Protein AF-A0AAD5DSX7-F1 (afdb_monomer_lite)

Foldseek 3Di:
DDDDDDPPPPPDPPCPVVVVVVVVVVVVVVVVVVVVLVVVLVVVLVVVLVVLVVVLVVVLVCVCCVPDVVPPDDDPVVSVVSVVVSVVVSVVCNVPPPSPDDDPPDPPPDDDDDDDDDDDDDDDDDDDDDDDDDDDDDDDDDDPPDDPDDDDDDPDDPDPVVVVVVVVVVVVVVVVVVVVVVVVVVVVVVVVVVVVVVVVVVVVVVVPDDDDDDDDDDDDDDD

Secondary structure (DSSP, 8-state):
--------------SHHHHHHHHHHHHHHHHHHHHHHHHHHHHHHHHHHHHHHHHHHHHHHHHHHHHHTTSS---HHHHHHHHHHHHHHHHHHHT----SS-----------------------------------PPP------PPP------TT--SHHHHHHHHHHHHHHHHHHHHHHHHHHHHHHHHHHHHHHHHHHHHHHHT----------------

Organism: NCBI:txid2649997

pLDDT: mean 71.31, std 20.73, range [35.56, 96.06]

Radius of gyration: 39.96 Å; chains: 1; bounding box: 116×106×81 Å

Sequence (223 aa):
MNAQRGCGKKRKQADSGDAERNLYGSFVHAANAVSQLYTAGLQASKKAEEQGARRALERVAQFVVKEYGNAPSVPTAVLMEVLRQELQAAQGSAAAIQLPFPVPLLPTGGDSQASDAHSDDEHLMSAGEPSPGAGFRRTPSGHTISPPKGVRPAPGQLPTLFQQQQQQQQQQMQAAAAQQQQQQQAHAAAQQAAMHQQLLAQMQQQQQQPGGFMPGGFPGQFQ

Structure (mmCIF, N/CA/C/O backbone):
data_AF-A0AAD5DSX7-F1
#
_entry.id   AF-A0AAD5DSX7-F1
#
loop_
_atom_site.group_PDB
_atom_site.id
_atom_site.type_symbol
_atom_site.label_atom_id
_atom_site.label_alt_id
_atom_site.label_comp_id
_atom_site.label_asym_id
_atom_site.label_entity_id
_atom_site.label_seq_id
_atom_site.pdbx_PDB_ins_code
_atom_site.Cartn_x
_atom_site.Cartn_y
_atom_site.Cartn_z
_atom_site.occupancy
_atom_site.B_iso_or_equiv
_atom_site.auth_seq_id
_atom_site.auth_comp_id
_atom_site.auth_asym_id
_atom_site.auth_atom_id
_atom_site.pdbx_PDB_model_num
ATOM 1 N N . MET A 1 1 ? 69.711 -16.093 -51.197 1.00 37.34 1 MET A N 1
ATOM 2 C CA . MET A 1 1 ? 69.607 -14.934 -50.283 1.00 37.34 1 MET A CA 1
ATOM 3 C C . MET A 1 1 ? 68.386 -14.108 -50.663 1.00 37.34 1 MET A C 1
ATOM 5 O O . MET A 1 1 ? 68.285 -13.748 -51.824 1.00 37.34 1 MET A O 1
ATOM 9 N N . ASN A 1 2 ? 67.550 -13.806 -49.660 1.00 38.16 2 ASN A N 1
ATOM 10 C CA . ASN A 1 2 ? 66.603 -12.681 -49.545 1.00 38.16 2 ASN A CA 1
ATOM 11 C C . ASN A 1 2 ? 65.390 -12.613 -50.494 1.00 38.16 2 ASN A C 1
ATOM 13 O O . ASN A 1 2 ? 65.506 -12.806 -51.690 1.00 38.16 2 ASN A O 1
ATOM 17 N N . ALA A 1 3 ? 64.192 -12.226 -50.061 1.00 42.81 3 ALA A N 1
ATOM 18 C CA . ALA A 1 3 ? 63.634 -12.050 -48.724 1.00 42.81 3 ALA A CA 1
ATOM 19 C C . ALA A 1 3 ? 62.107 -11.994 -48.883 1.00 42.81 3 ALA A C 1
ATOM 21 O O . ALA A 1 3 ? 61.571 -11.183 -49.639 1.00 42.81 3 ALA A O 1
ATOM 22 N N . GLN A 1 4 ? 61.422 -12.854 -48.141 1.00 47.38 4 GLN A N 1
ATOM 23 C CA . GLN A 1 4 ? 59.981 -1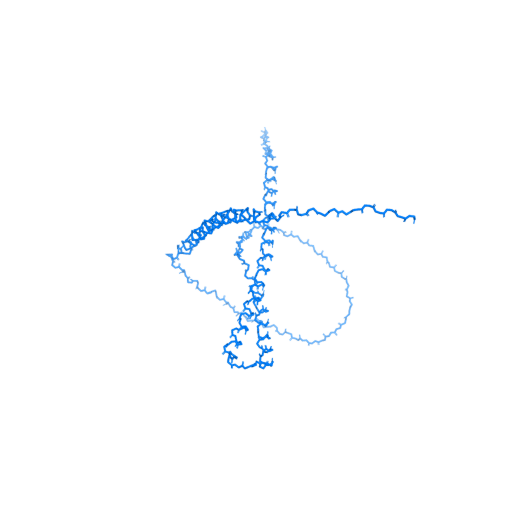2.862 -47.955 1.00 47.38 4 GLN A CA 1
ATOM 24 C C . GLN A 1 4 ? 59.610 -11.642 -47.102 1.00 47.38 4 GLN A C 1
ATOM 26 O O . GLN A 1 4 ? 59.817 -11.639 -45.891 1.00 47.38 4 GLN A O 1
ATOM 31 N N . ARG A 1 5 ? 59.126 -10.561 -47.727 1.00 48.84 5 ARG A N 1
ATOM 32 C CA . ARG A 1 5 ? 58.624 -9.388 -46.997 1.00 48.84 5 ARG A CA 1
ATOM 33 C C . ARG A 1 5 ? 57.137 -9.561 -46.719 1.00 48.84 5 ARG A C 1
ATOM 35 O O . ARG A 1 5 ? 56.315 -9.580 -47.630 1.00 48.84 5 ARG A O 1
ATOM 42 N N . GLY A 1 6 ? 56.834 -9.740 -45.435 1.00 51.19 6 GLY A N 1
ATOM 43 C CA . GLY A 1 6 ? 55.501 -9.966 -44.904 1.00 51.19 6 GLY A CA 1
ATOM 44 C C . GLY A 1 6 ? 54.527 -8.844 -45.247 1.00 51.19 6 GLY A C 1
ATOM 45 O O . GLY A 1 6 ? 54.738 -7.680 -44.912 1.00 51.19 6 GLY A O 1
ATOM 46 N N . CYS A 1 7 ? 53.404 -9.227 -45.845 1.00 45.62 7 CYS A N 1
ATOM 47 C CA . CYS A 1 7 ? 52.184 -8.442 -45.787 1.00 45.62 7 CYS A CA 1
ATOM 48 C C . CYS A 1 7 ? 51.568 -8.628 -44.393 1.00 45.62 7 CYS A C 1
ATOM 50 O O . CYS A 1 7 ? 50.722 -9.490 -44.157 1.00 45.62 7 CYS A O 1
ATOM 52 N N . GLY A 1 8 ? 52.022 -7.816 -43.436 1.00 54.00 8 GLY A N 1
ATOM 53 C CA . GLY A 1 8 ? 51.302 -7.620 -42.185 1.00 54.00 8 GLY A CA 1
ATOM 54 C C . GLY A 1 8 ? 49.912 -7.087 -42.517 1.00 54.00 8 GLY A C 1
ATOM 55 O O . GLY A 1 8 ? 49.756 -5.909 -42.838 1.00 54.00 8 GLY A O 1
ATOM 56 N N . LYS A 1 9 ? 48.906 -7.968 -42.492 1.00 53.72 9 LYS A N 1
ATOM 57 C CA . LYS A 1 9 ? 47.488 -7.608 -42.553 1.00 53.72 9 LYS A CA 1
ATOM 58 C C . LYS A 1 9 ? 47.201 -6.662 -41.386 1.00 53.72 9 LYS A C 1
ATOM 60 O O . LYS A 1 9 ? 46.866 -7.110 -40.294 1.00 53.72 9 LYS A O 1
ATOM 65 N N . LYS A 1 10 ? 47.316 -5.350 -41.612 1.00 55.56 10 LYS A N 1
ATOM 66 C CA . LYS A 1 10 ? 46.662 -4.342 -40.777 1.00 55.56 10 LYS A CA 1
ATOM 67 C C . LYS A 1 10 ? 45.162 -4.588 -40.926 1.00 55.56 10 LYS A C 1
ATOM 69 O O . LYS A 1 10 ? 44.546 -4.117 -41.879 1.00 55.56 10 LYS A O 1
ATOM 74 N N . ARG A 1 11 ? 44.590 -5.409 -40.035 1.00 59.25 11 ARG A N 1
ATOM 75 C CA . ARG A 1 11 ? 43.139 -5.497 -39.862 1.00 59.25 11 ARG A CA 1
ATOM 76 C C . ARG A 1 11 ? 42.684 -4.091 -39.503 1.00 59.25 11 ARG A C 1
ATOM 78 O O . ARG A 1 11 ? 42.967 -3.595 -38.419 1.00 59.25 11 ARG A O 1
ATOM 85 N N . LYS A 1 12 ? 42.055 -3.436 -40.471 1.00 53.72 12 LYS A N 1
ATOM 86 C CA . LYS A 1 12 ? 41.293 -2.210 -40.287 1.00 53.72 12 LYS A CA 1
ATOM 87 C C . LYS A 1 12 ? 40.282 -2.515 -39.174 1.00 53.72 12 LYS A C 1
ATOM 89 O O . LYS A 1 12 ? 39.429 -3.377 -39.363 1.00 53.72 12 LYS A O 1
ATOM 94 N N . GLN A 1 13 ? 40.455 -1.899 -38.004 1.00 53.22 13 GLN A N 1
ATOM 95 C CA . GLN A 1 13 ? 39.464 -1.856 -36.926 1.00 53.22 13 GLN A CA 1
ATOM 96 C C . GLN A 1 13 ? 38.229 -1.142 -37.496 1.00 53.22 13 GLN A C 1
ATOM 98 O O . GLN A 1 13 ? 38.114 0.075 -37.444 1.00 53.22 13 GLN A O 1
ATOM 103 N N . ALA A 1 14 ? 37.361 -1.889 -38.163 1.00 51.56 14 ALA A N 1
ATOM 104 C CA . ALA A 1 14 ? 36.104 -1.407 -38.715 1.00 51.56 14 ALA A CA 1
ATOM 105 C C . ALA A 1 14 ? 34.972 -2.132 -37.981 1.00 51.56 14 ALA A C 1
ATOM 107 O O . ALA A 1 14 ? 34.236 -2.890 -38.594 1.00 51.56 14 ALA A O 1
ATOM 108 N N . ASP A 1 15 ? 34.948 -1.977 -36.653 1.00 56.41 15 ASP A N 1
ATOM 109 C CA . ASP A 1 15 ? 33.879 -2.504 -35.785 1.00 56.41 15 ASP A CA 1
ATOM 110 C C . ASP A 1 15 ? 33.776 -1.786 -34.413 1.00 56.41 15 ASP A C 1
ATOM 112 O O . ASP A 1 15 ? 32.853 -2.033 -33.646 1.00 56.41 15 ASP A O 1
ATOM 116 N N . SER A 1 16 ? 34.695 -0.861 -34.074 1.00 60.69 16 SER A N 1
ATOM 117 C CA . SER A 1 16 ? 34.689 -0.186 -32.755 1.00 60.69 16 SER A CA 1
ATOM 118 C C . SER A 1 16 ? 33.457 0.701 -32.554 1.00 60.69 16 SER A C 1
ATOM 120 O O . SER A 1 16 ? 32.871 0.698 -31.482 1.00 60.69 16 SER A O 1
ATOM 122 N N . GLY A 1 17 ? 33.020 1.425 -33.592 1.00 68.25 17 GLY A N 1
ATOM 123 C CA . GLY A 1 17 ? 31.917 2.388 -33.475 1.00 68.25 17 GLY A CA 1
ATOM 124 C C . GLY A 1 17 ? 30.543 1.744 -33.267 1.00 68.25 17 GLY A C 1
ATOM 125 O O . GLY A 1 17 ? 29.751 2.240 -32.469 1.00 68.25 17 GLY A O 1
ATOM 126 N N . ASP A 1 18 ? 30.261 0.621 -33.932 1.00 69.31 18 ASP A N 1
ATOM 127 C CA . ASP A 1 18 ? 29.002 -0.111 -33.741 1.00 69.31 18 ASP A CA 1
ATOM 128 C C . ASP A 1 18 ? 29.011 -0.905 -32.427 1.00 69.31 18 ASP A C 1
ATOM 130 O O . ASP A 1 18 ? 27.998 -0.942 -31.724 1.00 69.31 18 ASP A O 1
ATOM 134 N N . ALA A 1 19 ? 30.165 -1.454 -32.026 1.00 78.06 19 ALA A N 1
ATOM 135 C CA . ALA A 1 19 ? 30.343 -2.055 -30.705 1.00 78.06 19 ALA A CA 1
ATOM 136 C C . ALA A 1 19 ? 30.141 -1.032 -29.571 1.00 78.06 19 ALA A C 1
ATOM 138 O O . ALA A 1 19 ? 29.416 -1.308 -28.615 1.00 78.06 19 ALA A O 1
ATOM 139 N N . GLU A 1 20 ? 30.712 0.168 -29.692 1.00 80.94 20 GLU A N 1
ATOM 140 C CA . GLU A 1 20 ? 30.535 1.271 -28.740 1.00 80.94 20 GLU A CA 1
ATOM 141 C C . GLU A 1 20 ? 29.089 1.774 -28.703 1.00 80.94 20 GLU A C 1
ATOM 143 O O . GLU A 1 20 ? 28.541 2.009 -27.625 1.00 80.94 20 GLU A O 1
ATOM 148 N N . ARG A 1 21 ? 28.425 1.881 -29.860 1.00 82.62 21 ARG A N 1
ATOM 149 C CA . ARG A 1 21 ? 27.011 2.270 -29.934 1.00 82.62 21 ARG A CA 1
ATOM 150 C C . ARG A 1 21 ? 26.097 1.231 -29.283 1.00 82.62 21 ARG A C 1
ATOM 152 O O . ARG A 1 21 ? 25.158 1.604 -28.578 1.00 82.62 21 ARG A O 1
ATOM 159 N N . ASN A 1 22 ? 26.392 -0.055 -29.466 1.00 88.69 22 ASN A N 1
ATOM 160 C CA . ASN A 1 22 ? 25.686 -1.151 -28.800 1.00 88.69 22 ASN A CA 1
ATOM 161 C C . ASN A 1 22 ? 25.941 -1.159 -27.285 1.00 88.69 22 ASN A C 1
ATOM 163 O O . ASN A 1 22 ? 25.000 -1.336 -26.510 1.00 88.69 22 ASN A O 1
ATOM 167 N N . LEU A 1 23 ? 27.180 -0.908 -26.851 1.00 92.00 23 LEU A N 1
ATOM 168 C CA . LEU A 1 23 ? 27.539 -0.755 -25.436 1.00 92.00 23 LEU A CA 1
ATOM 169 C C . LEU A 1 23 ? 26.793 0.410 -24.790 1.00 92.00 23 LEU A C 1
ATOM 171 O O . LEU A 1 23 ? 26.196 0.240 -23.729 1.00 92.00 23 LEU A O 1
ATOM 175 N N . TYR A 1 24 ? 26.774 1.568 -25.447 1.00 94.06 24 TYR A N 1
ATOM 176 C CA . TYR A 1 24 ? 26.034 2.733 -24.979 1.00 94.06 24 TYR A CA 1
ATOM 177 C C . TYR A 1 24 ? 24.531 2.443 -24.888 1.00 94.06 24 TYR A C 1
ATOM 179 O O . TYR A 1 24 ? 23.911 2.726 -23.865 1.00 94.06 24 TYR A O 1
ATOM 187 N N . GLY A 1 25 ? 23.945 1.816 -25.915 1.00 94.75 25 GLY A N 1
ATOM 188 C CA . GLY A 1 25 ? 22.536 1.416 -25.906 1.00 94.75 25 GLY A CA 1
ATOM 189 C C . GLY A 1 25 ? 22.200 0.459 -24.759 1.00 94.75 25 GLY A C 1
ATOM 190 O O . GLY A 1 25 ? 21.213 0.666 -24.053 1.00 94.75 25 GLY A O 1
ATOM 191 N N . SER A 1 26 ? 23.054 -0.542 -24.524 1.00 92.44 26 SER A N 1
ATOM 192 C CA . SER A 1 26 ? 22.925 -1.481 -23.405 1.00 92.44 26 SER A CA 1
ATOM 193 C C . SER A 1 26 ? 23.032 -0.776 -22.051 1.00 92.44 26 SER A C 1
ATOM 195 O O . SER A 1 26 ? 22.191 -0.982 -21.177 1.00 92.44 26 SER A O 1
ATOM 197 N N . PHE A 1 27 ? 24.006 0.124 -21.891 1.00 95.56 27 PHE A N 1
ATOM 198 C CA . PHE A 1 27 ? 24.186 0.907 -20.671 1.00 95.56 27 PHE A CA 1
ATOM 199 C C . PHE A 1 27 ? 22.969 1.786 -20.368 1.00 95.56 27 PHE A C 1
ATOM 201 O O . PHE A 1 27 ? 22.449 1.755 -19.255 1.00 95.56 27 PHE A O 1
ATOM 208 N N . VAL A 1 28 ? 22.473 2.531 -21.360 1.00 95.31 28 VAL A N 1
ATOM 209 C CA . VAL A 1 28 ? 21.282 3.378 -21.202 1.00 95.31 28 VAL A CA 1
ATOM 210 C C . VAL A 1 28 ? 20.059 2.528 -20.865 1.00 95.31 28 VAL A C 1
ATOM 212 O O . VAL A 1 28 ? 19.284 2.882 -19.977 1.00 95.31 28 VAL A O 1
ATOM 215 N N . HIS A 1 29 ? 19.893 1.384 -21.529 1.00 95.38 29 HIS A N 1
ATOM 216 C CA . HIS A 1 29 ? 18.809 0.457 -21.227 1.00 95.38 29 HIS A CA 1
ATOM 217 C C . HIS A 1 29 ? 18.889 -0.067 -19.785 1.00 95.38 29 HIS A C 1
ATOM 219 O O . HIS A 1 29 ? 17.892 -0.021 -19.064 1.00 95.38 29 HIS A O 1
ATOM 225 N N . ALA A 1 30 ? 20.074 -0.486 -19.333 1.00 95.56 30 ALA A N 1
ATOM 226 C CA . ALA A 1 30 ? 20.302 -0.934 -17.963 1.00 95.56 30 ALA A CA 1
ATOM 227 C C . ALA A 1 30 ? 20.045 0.186 -16.939 1.00 95.56 30 ALA A C 1
ATOM 229 O O . ALA A 1 30 ? 19.362 -0.040 -15.943 1.00 95.56 30 ALA A O 1
ATOM 230 N N . ALA A 1 31 ? 20.515 1.408 -17.196 1.00 95.62 31 ALA A N 1
ATOM 231 C CA . ALA A 1 31 ? 20.289 2.560 -16.322 1.00 95.62 31 ALA A CA 1
ATOM 232 C C . ALA A 1 31 ? 18.794 2.907 -16.193 1.00 95.62 31 ALA A C 1
ATOM 234 O O . ALA A 1 31 ? 18.293 3.178 -15.096 1.00 95.62 31 ALA A O 1
ATOM 235 N N . ASN A 1 32 ? 18.054 2.833 -17.300 1.00 95.38 32 ASN A N 1
ATOM 236 C CA . ASN A 1 32 ? 16.604 3.003 -17.295 1.00 95.38 32 ASN A CA 1
ATOM 237 C C . ASN A 1 32 ? 15.906 1.884 -16.512 1.00 95.38 32 ASN A C 1
ATOM 239 O O . ASN A 1 32 ? 15.005 2.168 -15.724 1.00 95.38 32 ASN A O 1
ATOM 243 N N . ALA A 1 33 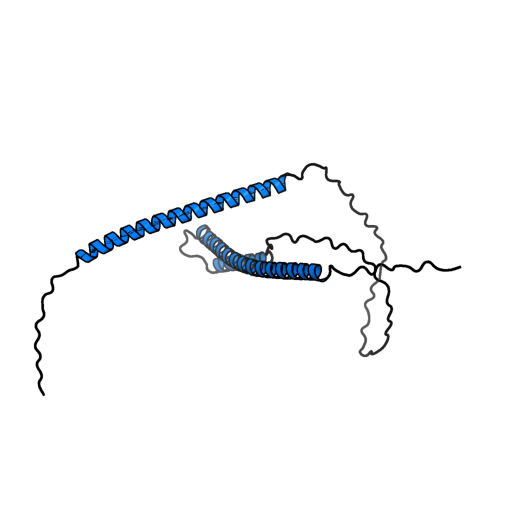? 16.344 0.632 -16.671 1.00 95.19 33 ALA A N 1
ATOM 244 C CA . ALA A 1 33 ? 15.812 -0.497 -15.912 1.00 95.19 33 ALA A CA 1
ATOM 245 C C . ALA A 1 33 ? 16.058 -0.342 -14.399 1.00 95.19 33 ALA A C 1
ATOM 247 O O . ALA A 1 33 ? 15.148 -0.573 -13.605 1.00 95.19 33 ALA A O 1
ATOM 248 N N . VAL A 1 34 ? 17.243 0.125 -13.987 1.00 95.44 34 VAL A N 1
ATOM 249 C CA . VAL A 1 34 ? 17.557 0.417 -12.576 1.00 95.44 34 VAL A CA 1
ATOM 250 C C . VAL A 1 34 ? 16.659 1.525 -12.029 1.00 95.44 34 VAL A C 1
ATOM 252 O O . VAL A 1 34 ? 16.124 1.395 -10.929 1.00 95.44 34 VAL A O 1
ATOM 255 N N . SER A 1 35 ? 16.440 2.585 -12.809 1.00 96.06 35 SER A N 1
ATOM 256 C CA . SER A 1 35 ? 15.564 3.696 -12.418 1.00 96.06 35 SER A CA 1
ATOM 257 C C . SER A 1 35 ? 14.125 3.219 -12.198 1.00 96.06 35 SER A C 1
ATOM 259 O O . SER A 1 35 ? 13.505 3.539 -11.184 1.00 96.06 35 SER A O 1
ATOM 261 N N . GLN A 1 36 ? 13.617 2.383 -13.109 1.00 94.56 36 GLN A N 1
ATOM 262 C CA . GLN A 1 36 ? 12.294 1.771 -12.990 1.00 94.56 36 GLN A CA 1
ATOM 263 C C . GLN A 1 36 ? 12.197 0.847 -11.775 1.00 94.56 36 GLN A C 1
ATOM 265 O O . GLN A 1 36 ? 11.232 0.942 -11.018 1.00 94.56 36 GLN A O 1
ATOM 270 N N . LEU A 1 37 ? 13.199 -0.010 -11.552 1.00 95.19 37 LEU A N 1
ATOM 271 C CA . LEU A 1 37 ? 13.233 -0.915 -10.405 1.00 95.19 37 LEU A CA 1
ATOM 272 C C . LEU A 1 37 ? 13.253 -0.143 -9.085 1.00 95.19 37 LEU A C 1
ATOM 274 O O . LEU A 1 37 ? 12.549 -0.519 -8.153 1.00 95.19 37 LEU A O 1
ATOM 278 N N . TYR A 1 38 ? 14.010 0.951 -9.011 1.00 96.00 38 TYR A N 1
ATOM 279 C CA . TYR A 1 38 ? 14.040 1.808 -7.833 1.00 96.00 38 TYR A CA 1
ATOM 280 C C . TYR A 1 38 ? 12.670 2.431 -7.558 1.00 96.00 38 TYR A C 1
ATOM 282 O O . TYR A 1 38 ? 12.156 2.318 -6.445 1.00 96.00 38 TYR A O 1
ATOM 290 N N . THR A 1 39 ? 12.036 3.043 -8.565 1.00 94.94 39 THR A N 1
ATOM 291 C CA . THR A 1 39 ? 10.699 3.628 -8.398 1.00 94.94 39 THR A CA 1
ATOM 292 C C . THR A 1 39 ? 9.669 2.567 -8.008 1.00 94.94 39 THR A C 1
ATOM 294 O O . THR A 1 39 ? 8.878 2.794 -7.092 1.00 94.94 39 THR A O 1
ATOM 297 N N . ALA A 1 40 ? 9.705 1.395 -8.645 1.00 93.12 40 ALA A N 1
ATOM 298 C CA . ALA A 1 40 ? 8.819 0.280 -8.327 1.00 93.12 40 ALA A CA 1
ATOM 299 C C . ALA A 1 40 ? 9.050 -0.249 -6.903 1.00 93.12 40 ALA A C 1
ATOM 301 O O . ALA A 1 40 ? 8.093 -0.441 -6.156 1.00 93.12 40 ALA A O 1
ATOM 302 N N . GLY A 1 41 ? 10.309 -0.425 -6.497 1.00 92.00 41 GLY A N 1
ATOM 303 C CA . GLY A 1 41 ? 10.683 -0.846 -5.148 1.00 92.00 41 GLY A CA 1
ATOM 304 C C . GLY A 1 41 ? 10.247 0.163 -4.089 1.00 92.00 41 GLY A C 1
ATOM 305 O O . GLY A 1 41 ? 9.698 -0.221 -3.059 1.00 92.00 41 GLY A O 1
ATOM 306 N N . LEU A 1 42 ? 10.392 1.460 -4.367 1.00 93.81 42 LEU A N 1
ATOM 307 C CA . LEU A 1 42 ? 9.953 2.521 -3.466 1.00 93.81 42 LEU A CA 1
ATOM 308 C C . LEU A 1 42 ? 8.426 2.534 -3.305 1.00 93.81 42 L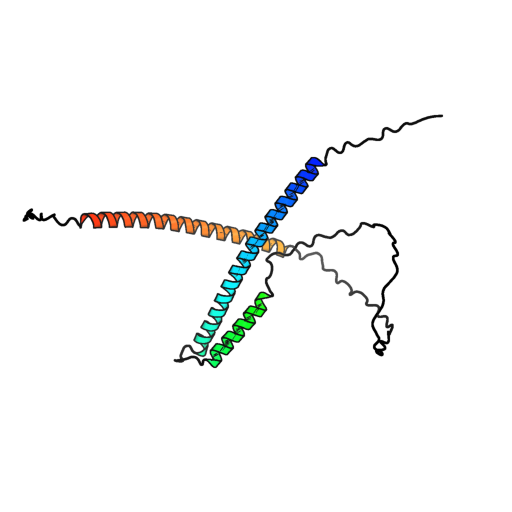EU A C 1
ATOM 310 O O . LEU A 1 42 ? 7.919 2.666 -2.192 1.00 93.81 42 LEU A O 1
ATOM 314 N N . GLN A 1 43 ? 7.678 2.364 -4.398 1.00 92.44 43 GLN A N 1
ATOM 315 C CA . GLN A 1 43 ? 6.219 2.239 -4.349 1.00 92.44 43 GLN A CA 1
ATOM 316 C C . GLN A 1 43 ? 5.781 0.974 -3.600 1.00 92.44 43 GLN A C 1
ATOM 318 O O . GLN A 1 43 ? 4.864 1.033 -2.781 1.00 92.44 43 GLN A O 1
ATOM 323 N N . ALA A 1 44 ? 6.456 -0.153 -3.837 1.00 89.69 44 ALA A N 1
ATOM 324 C CA . ALA A 1 44 ? 6.192 -1.406 -3.140 1.00 89.69 44 ALA A CA 1
ATOM 325 C C . ALA A 1 44 ? 6.454 -1.279 -1.633 1.00 89.69 44 ALA A C 1
ATOM 327 O O . ALA A 1 44 ? 5.621 -1.714 -0.844 1.00 89.69 44 ALA A O 1
ATOM 328 N N . SER A 1 45 ? 7.548 -0.621 -1.234 1.00 89.19 45 SER A N 1
ATOM 329 C CA . SER A 1 45 ? 7.866 -0.344 0.172 1.00 89.19 45 SER A CA 1
ATOM 330 C C . SER A 1 45 ? 6.771 0.482 0.843 1.00 89.19 45 SER A C 1
ATOM 332 O O . SER A 1 45 ? 6.287 0.096 1.902 1.00 89.19 45 SER A O 1
ATOM 334 N N . LYS A 1 46 ? 6.326 1.575 0.207 1.00 90.00 46 LYS A N 1
ATOM 335 C CA . LYS A 1 46 ? 5.238 2.417 0.734 1.00 90.00 46 LYS A CA 1
ATOM 336 C C . LYS A 1 46 ? 3.942 1.628 0.915 1.00 90.00 46 LYS A C 1
ATOM 338 O O . LYS A 1 46 ? 3.286 1.726 1.945 1.00 90.00 46 LYS A O 1
ATOM 343 N N . LYS A 1 47 ? 3.588 0.808 -0.077 1.00 87.81 47 LYS A N 1
ATOM 344 C CA . LYS A 1 47 ? 2.384 -0.029 -0.021 1.00 87.81 47 LYS A CA 1
ATOM 345 C C . LYS A 1 47 ? 2.486 -1.115 1.053 1.00 87.81 47 LYS A C 1
ATOM 347 O O . LYS A 1 47 ? 1.497 -1.411 1.718 1.00 87.81 47 LYS A O 1
ATOM 352 N N . ALA A 1 48 ? 3.663 -1.717 1.215 1.00 87.06 48 ALA A N 1
ATOM 353 C CA . ALA A 1 48 ? 3.910 -2.721 2.242 1.00 87.06 48 ALA A CA 1
ATOM 354 C C . ALA A 1 48 ? 3.828 -2.118 3.651 1.00 87.06 48 ALA A C 1
ATOM 356 O O . ALA A 1 48 ? 3.242 -2.739 4.535 1.00 87.06 48 ALA A O 1
ATOM 357 N N . GLU A 1 49 ? 4.345 -0.903 3.845 1.00 87.38 49 GLU A N 1
ATOM 358 C CA . GLU A 1 49 ? 4.224 -0.151 5.097 1.00 87.38 49 GLU A CA 1
ATOM 359 C C . GLU A 1 49 ? 2.754 0.120 5.445 1.00 87.38 49 GLU A C 1
ATOM 361 O O . GLU A 1 49 ? 2.300 -0.238 6.533 1.00 87.38 49 GLU A O 1
ATOM 366 N N . GLU A 1 50 ? 1.977 0.656 4.497 1.00 90.19 50 GLU A N 1
ATOM 367 C CA . GLU A 1 50 ? 0.545 0.920 4.686 1.00 90.19 50 GLU A CA 1
ATOM 368 C C . GLU A 1 50 ? -0.234 -0.366 5.002 1.00 90.19 50 GLU A C 1
ATOM 370 O O . GLU A 1 50 ? -1.038 -0.421 5.937 1.00 90.19 50 GLU A O 1
ATOM 375 N N . GLN A 1 51 ? 0.029 -1.440 4.253 1.00 89.00 51 GLN A N 1
ATOM 376 C CA . GLN A 1 51 ? -0.614 -2.730 4.480 1.00 89.00 51 GLN A CA 1
ATOM 377 C C . GLN A 1 51 ? -0.220 -3.336 5.835 1.00 89.00 51 GLN A C 1
ATOM 379 O O . GLN A 1 51 ? -1.060 -3.952 6.495 1.00 89.00 51 GLN A O 1
ATOM 384 N N . GLY A 1 52 ? 1.031 -3.161 6.259 1.00 89.31 52 GLY A N 1
ATOM 385 C CA . GLY A 1 52 ? 1.519 -3.576 7.570 1.00 89.31 52 GLY A CA 1
ATOM 386 C C . GLY A 1 52 ? 0.804 -2.840 8.700 1.00 89.31 52 GLY A C 1
ATOM 387 O O . GLY A 1 52 ? 0.288 -3.484 9.614 1.00 89.31 52 GLY A O 1
ATOM 388 N N . ALA A 1 53 ? 0.685 -1.514 8.594 1.00 89.56 53 ALA A N 1
ATOM 389 C CA . ALA A 1 53 ? -0.041 -0.691 9.558 1.00 89.56 53 ALA A CA 1
ATOM 390 C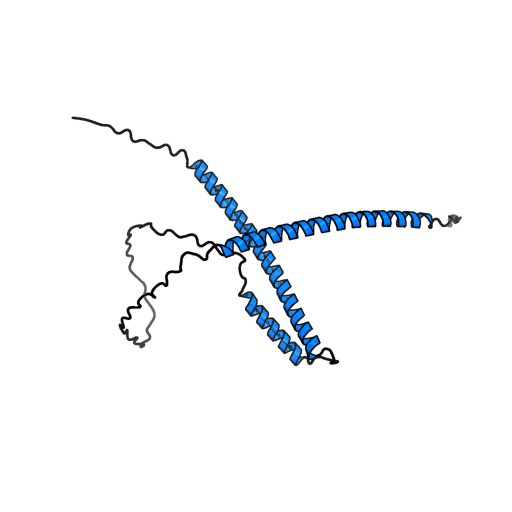 C . ALA A 1 53 ? -1.519 -1.099 9.655 1.00 89.56 53 ALA A C 1
ATOM 392 O O . ALA A 1 53 ? -2.045 -1.296 10.751 1.00 89.56 53 ALA A O 1
ATOM 393 N N . ARG A 1 54 ? -2.178 -1.318 8.510 1.00 94.00 54 ARG A N 1
ATOM 394 C CA . ARG A 1 54 ? -3.568 -1.786 8.471 1.00 94.00 54 ARG A CA 1
ATOM 395 C C . ARG A 1 54 ? -3.740 -3.147 9.147 1.00 94.00 54 ARG A C 1
ATOM 397 O O . ARG A 1 54 ? -4.650 -3.310 9.955 1.00 94.00 54 ARG A O 1
ATOM 404 N N . ARG A 1 55 ? -2.852 -4.106 8.872 1.00 93.06 55 ARG A N 1
ATOM 405 C CA . ARG A 1 55 ? -2.887 -5.433 9.511 1.00 93.06 55 ARG A CA 1
ATOM 406 C C . ARG A 1 55 ? -2.655 -5.364 11.019 1.00 93.06 55 ARG A C 1
ATOM 408 O O . ARG A 1 55 ? -3.292 -6.109 11.758 1.00 93.06 55 ARG A O 1
ATOM 415 N N . ALA A 1 56 ? -1.767 -4.488 11.485 1.00 90.94 56 ALA A N 1
ATOM 416 C CA . ALA A 1 56 ? -1.556 -4.282 12.915 1.00 90.94 56 ALA A CA 1
ATOM 417 C C . ALA A 1 56 ? -2.835 -3.762 13.590 1.00 90.94 56 ALA A C 1
ATOM 419 O O . ALA A 1 56 ? -3.289 -4.333 14.579 1.00 90.94 56 ALA A O 1
ATOM 420 N N . LEU A 1 57 ? -3.484 -2.753 12.998 1.00 93.88 57 LEU A N 1
ATOM 421 C CA . LEU A 1 57 ? -4.764 -2.235 13.493 1.00 93.88 57 LEU A CA 1
ATOM 422 C C . LEU A 1 57 ? -5.863 -3.304 13.504 1.00 93.88 57 LEU A C 1
ATOM 424 O O . LEU A 1 57 ? -6.612 -3.397 14.474 1.00 93.88 57 LEU A O 1
ATOM 428 N N . GLU A 1 58 ? -5.940 -4.140 12.467 1.00 94.62 58 GLU A N 1
ATOM 429 C CA . GLU A 1 58 ? -6.891 -5.255 12.406 1.00 94.62 58 GLU A CA 1
ATOM 430 C C . GLU A 1 58 ? -6.662 -6.261 13.545 1.00 94.62 58 GLU A C 1
ATOM 432 O O . GLU A 1 58 ? -7.630 -6.700 14.165 1.00 94.62 58 GLU A O 1
ATOM 437 N N . ARG A 1 59 ? -5.406 -6.581 13.883 1.00 93.50 59 ARG A N 1
ATOM 438 C CA . ARG A 1 59 ? -5.080 -7.463 15.018 1.00 93.50 59 ARG A CA 1
ATOM 439 C C . ARG A 1 59 ? -5.466 -6.855 16.362 1.00 93.50 59 ARG A C 1
ATOM 441 O O . ARG A 1 59 ? -6.072 -7.547 17.178 1.00 93.50 59 ARG A O 1
ATOM 448 N N . VAL A 1 60 ? -5.184 -5.568 16.577 1.00 93.38 60 VAL A N 1
ATOM 449 C CA . VAL A 1 60 ? -5.601 -4.856 17.800 1.00 93.38 60 VAL A CA 1
ATOM 450 C C . VAL A 1 60 ? -7.126 -4.845 17.917 1.00 93.38 60 VAL A C 1
ATOM 452 O O . VAL A 1 60 ? -7.666 -5.163 18.974 1.00 93.38 60 VAL A O 1
ATOM 455 N N . ALA A 1 61 ? -7.836 -4.534 16.830 1.00 92.81 61 ALA A N 1
ATOM 456 C CA . ALA A 1 61 ? -9.295 -4.529 16.813 1.00 92.81 61 ALA A CA 1
ATOM 457 C C . ALA A 1 61 ? -9.875 -5.923 17.097 1.00 92.81 61 ALA A C 1
ATOM 459 O O . ALA A 1 61 ? -10.781 -6.057 17.918 1.00 92.81 61 ALA A O 1
ATOM 460 N N . GLN A 1 62 ? -9.325 -6.971 16.475 1.00 93.75 62 GLN A N 1
ATOM 461 C CA . GLN A 1 62 ? -9.721 -8.356 16.741 1.00 93.75 62 GLN A CA 1
ATOM 462 C C . GLN A 1 62 ? -9.477 -8.749 18.199 1.00 93.75 62 GLN A C 1
ATOM 464 O O . GLN A 1 62 ? -10.349 -9.369 18.801 1.00 93.75 62 GLN A O 1
ATOM 469 N N . PHE A 1 63 ? -8.335 -8.369 18.778 1.00 93.69 63 PHE A N 1
ATOM 470 C CA . PHE A 1 63 ? -8.043 -8.599 20.192 1.00 93.69 63 PHE A CA 1
ATOM 471 C C . PHE A 1 63 ? -9.096 -7.943 21.093 1.00 93.69 63 PHE A C 1
ATOM 473 O O . PHE A 1 63 ? -9.664 -8.609 21.956 1.00 93.69 63 PHE A O 1
ATOM 480 N N . VAL A 1 64 ? -9.414 -6.665 20.856 1.00 92.81 64 VAL A N 1
ATOM 481 C CA . VAL A 1 64 ? -10.413 -5.933 21.649 1.00 92.81 64 VAL A CA 1
ATOM 482 C C . VAL A 1 64 ? -11.790 -6.583 21.539 1.00 92.81 64 VAL A C 1
ATOM 484 O O . VAL A 1 64 ? -12.435 -6.815 22.555 1.00 92.81 64 VAL A O 1
ATOM 487 N N . VAL A 1 65 ? -12.237 -6.927 20.331 1.00 93.62 65 VAL A N 1
ATOM 488 C CA . VAL A 1 65 ? -13.545 -7.571 20.132 1.00 93.62 65 VAL A CA 1
ATOM 489 C C . VAL A 1 65 ? -13.588 -8.954 20.782 1.00 93.62 65 VAL A C 1
ATOM 491 O O . VAL A 1 65 ? -14.593 -9.315 21.390 1.00 93.62 65 VAL A O 1
ATOM 494 N N . LYS A 1 66 ? -12.507 -9.729 20.681 1.00 92.81 66 LYS A N 1
ATOM 495 C CA . LYS A 1 66 ? -12.442 -11.088 21.220 1.00 92.81 66 LYS A CA 1
ATOM 496 C C . LYS A 1 66 ? -12.435 -11.108 22.749 1.00 92.81 66 LYS A C 1
ATOM 498 O O . LYS A 1 66 ? -13.194 -11.866 23.341 1.00 92.81 66 LYS A O 1
ATOM 503 N N . GLU A 1 67 ? -11.582 -10.301 23.373 1.00 89.81 67 GLU A N 1
ATOM 504 C CA . GLU A 1 67 ? -11.367 -10.340 24.825 1.00 89.81 67 GLU A CA 1
ATOM 505 C C . GLU A 1 67 ? -12.331 -9.412 25.585 1.00 89.81 67 GLU A C 1
ATOM 507 O O . GLU A 1 67 ? -12.688 -9.682 26.729 1.00 89.81 67 GLU A O 1
ATOM 512 N N . TYR A 1 68 ? -12.796 -8.333 24.944 1.00 92.06 68 TYR A N 1
ATOM 513 C CA . TYR A 1 68 ? -13.595 -7.276 25.573 1.00 92.06 68 TYR A CA 1
ATOM 514 C C . TYR A 1 68 ? -14.890 -6.940 24.818 1.00 92.06 68 TYR A C 1
ATOM 516 O O . TYR A 1 68 ? -15.535 -5.951 25.148 1.00 92.06 68 TYR A O 1
ATOM 524 N N . GLY A 1 69 ? -15.331 -7.749 23.848 1.00 84.31 69 GLY A N 1
ATOM 525 C CA . GLY A 1 69 ? -16.524 -7.449 23.039 1.00 84.31 69 GLY A CA 1
ATOM 526 C C . GLY A 1 69 ? -17.827 -7.280 23.832 1.00 84.31 69 GLY A C 1
ATOM 527 O O . GLY A 1 69 ? -18.715 -6.556 23.395 1.00 84.31 69 GLY A O 1
ATOM 528 N N . ASN A 1 70 ? -17.923 -7.899 25.013 1.00 89.38 70 ASN A N 1
ATOM 529 C CA . ASN A 1 70 ? -19.056 -7.752 25.937 1.00 89.38 70 ASN A CA 1
ATOM 530 C C . ASN A 1 70 ? -18.736 -6.857 27.148 1.00 89.38 70 ASN A C 1
ATOM 532 O O . ASN A 1 70 ? -19.583 -6.674 28.022 1.00 89.38 70 ASN A O 1
ATOM 536 N N . ALA A 1 71 ? -17.507 -6.346 27.243 1.00 87.19 71 ALA A N 1
ATOM 537 C CA . ALA A 1 71 ? -17.074 -5.512 28.351 1.00 87.19 71 ALA A CA 1
ATOM 538 C C . ALA A 1 71 ? -17.344 -4.031 28.032 1.00 87.19 71 ALA A C 1
ATOM 540 O O . ALA A 1 71 ? -17.101 -3.586 26.911 1.00 87.19 71 ALA A O 1
ATOM 541 N N . PRO A 1 72 ? -17.802 -3.229 29.009 1.00 87.94 72 PRO A N 1
ATOM 542 C CA . PRO A 1 72 ? -18.079 -1.809 28.793 1.00 87.94 72 PRO A CA 1
ATOM 543 C C . PRO A 1 72 ? -16.807 -0.969 28.595 1.00 87.94 72 PRO A C 1
ATOM 545 O O . PRO A 1 72 ? -16.887 0.169 28.136 1.00 87.94 72 PRO A O 1
ATOM 548 N N . SER A 1 73 ? -15.634 -1.495 28.963 1.00 89.88 73 SER A N 1
ATOM 549 C CA . SER A 1 73 ? -14.350 -0.816 28.805 1.00 89.88 73 SER A CA 1
ATOM 550 C C . SER A 1 73 ? -13.179 -1.800 28.728 1.00 89.88 73 SER A C 1
ATOM 552 O O . SER A 1 73 ? -13.248 -2.925 29.226 1.00 89.88 73 SER A O 1
ATOM 554 N N . VAL A 1 74 ? -12.086 -1.345 28.107 1.00 91.50 74 VAL A N 1
ATOM 555 C CA . VAL A 1 74 ? -10.804 -2.059 28.033 1.00 91.50 74 VAL A CA 1
ATOM 556 C C . VAL A 1 74 ? -9.814 -1.381 28.984 1.00 91.50 74 VAL A C 1
ATOM 558 O O . VAL A 1 74 ? -9.646 -0.161 28.897 1.00 91.50 74 VAL A O 1
ATOM 561 N N . PRO A 1 75 ? -9.123 -2.117 29.873 1.00 93.88 75 PRO A N 1
ATOM 562 C CA . PRO A 1 75 ? -8.087 -1.540 30.720 1.00 93.88 75 PRO A CA 1
ATOM 563 C C . PRO A 1 75 ? -6.935 -0.954 29.893 1.00 93.88 75 PRO A C 1
ATOM 565 O O . PRO A 1 75 ? -6.343 -1.643 29.060 1.00 93.88 75 PRO A O 1
ATOM 568 N N . THR A 1 76 ? -6.550 0.293 30.180 1.00 93.50 76 THR A N 1
ATOM 569 C CA . THR A 1 76 ? -5.471 1.002 29.468 1.00 93.50 76 THR A CA 1
ATOM 570 C C . THR A 1 76 ? -4.156 0.222 29.470 1.00 93.50 76 THR A C 1
ATOM 572 O O . THR A 1 76 ? -3.468 0.180 28.455 1.00 93.50 76 THR A O 1
ATOM 575 N N . ALA A 1 77 ? -3.813 -0.435 30.584 1.00 93.44 77 ALA A N 1
ATOM 576 C CA . ALA A 1 77 ? -2.579 -1.215 30.704 1.00 93.44 77 ALA A CA 1
ATOM 577 C C . ALA A 1 77 ? -2.503 -2.362 29.682 1.00 93.44 77 ALA A C 1
ATOM 579 O O . ALA A 1 77 ? -1.455 -2.583 29.082 1.00 93.44 77 ALA A O 1
ATOM 580 N N . VAL A 1 78 ? -3.625 -3.046 29.439 1.00 92.69 78 VAL A N 1
ATOM 581 C CA . VAL A 1 78 ? -3.705 -4.154 28.476 1.00 92.69 78 VAL A CA 1
ATOM 582 C C . VAL A 1 78 ? -3.591 -3.626 27.049 1.00 92.69 78 VAL A C 1
ATOM 584 O O . VAL A 1 78 ? -2.845 -4.177 26.244 1.00 92.69 78 VAL A O 1
ATOM 587 N N . LEU A 1 79 ? -4.270 -2.517 26.743 1.00 92.81 79 LEU A N 1
ATOM 588 C CA . LEU A 1 79 ? -4.192 -1.899 25.420 1.00 92.81 79 LEU A CA 1
ATOM 589 C C . LEU A 1 79 ? -2.768 -1.419 25.096 1.00 92.81 79 LEU A C 1
ATOM 591 O O . LEU A 1 79 ? -2.277 -1.647 23.993 1.00 92.81 79 LEU A O 1
ATOM 595 N N . MET A 1 80 ? -2.086 -0.796 26.061 1.00 95.56 80 MET A N 1
ATOM 596 C CA . MET A 1 80 ? -0.699 -0.344 25.901 1.00 95.56 80 MET A CA 1
ATOM 597 C C . MET A 1 80 ? 0.267 -1.504 25.652 1.00 95.56 80 MET A C 1
ATOM 599 O O . MET A 1 80 ? 1.186 -1.371 24.843 1.00 95.56 80 MET A O 1
ATOM 603 N N . GLU A 1 81 ? 0.052 -2.637 26.318 1.00 94.69 81 GLU A N 1
ATOM 604 C CA . GLU A 1 81 ? 0.870 -3.833 26.135 1.00 94.69 81 GLU A CA 1
ATOM 605 C C . GLU A 1 81 ? 0.691 -4.425 24.729 1.00 94.69 81 GLU A C 1
ATOM 607 O O . GLU A 1 81 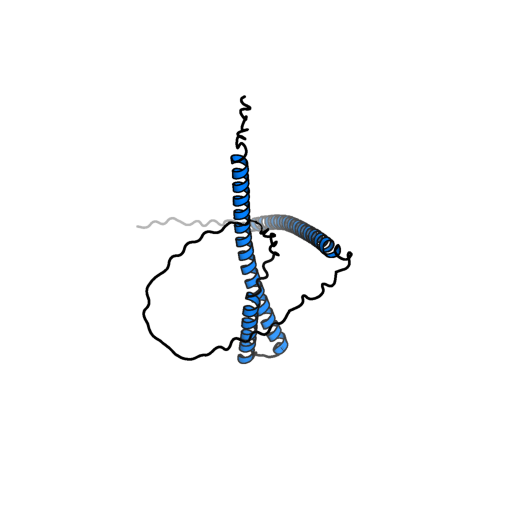? 1.672 -4.659 24.024 1.00 94.69 81 GLU A O 1
ATOM 612 N N . VAL A 1 82 ? -0.553 -4.561 24.261 1.00 93.31 82 VAL A N 1
ATOM 613 C CA . VAL A 1 82 ? -0.843 -5.052 22.904 1.00 93.31 82 VAL A CA 1
ATOM 614 C C . VAL A 1 82 ? -0.259 -4.123 21.836 1.00 93.31 82 VAL A C 1
ATOM 616 O O . VAL A 1 82 ? 0.356 -4.590 20.879 1.00 93.31 82 VAL A O 1
ATOM 619 N N . LEU A 1 83 ? -0.368 -2.803 22.013 1.00 93.56 83 LEU A N 1
ATOM 620 C CA . LEU A 1 83 ? 0.232 -1.836 21.089 1.00 93.56 83 LEU A CA 1
ATOM 621 C C . LEU A 1 83 ? 1.766 -1.921 21.062 1.00 93.56 83 LEU A C 1
ATOM 623 O O . LEU A 1 83 ? 2.360 -1.822 19.987 1.00 93.56 83 LEU A O 1
ATOM 627 N N . ARG A 1 84 ? 2.424 -2.138 22.211 1.00 92.88 84 ARG A N 1
ATOM 628 C CA . ARG A 1 84 ? 3.880 -2.366 22.257 1.00 92.88 84 ARG A CA 1
ATOM 629 C C . ARG A 1 84 ? 4.278 -3.634 21.509 1.00 92.88 84 ARG A C 1
ATOM 631 O O . ARG A 1 84 ? 5.256 -3.602 20.763 1.00 92.88 84 ARG A O 1
ATOM 638 N N . GLN A 1 85 ? 3.534 -4.722 21.689 1.00 92.75 85 GLN A N 1
ATOM 639 C CA . GLN A 1 85 ? 3.799 -5.991 21.007 1.00 92.75 85 GLN A CA 1
ATOM 640 C C . GLN A 1 85 ? 3.651 -5.855 19.488 1.00 92.75 85 GLN A C 1
ATOM 642 O O . GLN A 1 85 ? 4.520 -6.298 18.736 1.00 92.75 85 GLN A O 1
ATOM 647 N N . GLU A 1 86 ? 2.599 -5.177 19.028 1.00 90.38 86 GLU A N 1
ATOM 648 C CA . GLU A 1 86 ? 2.375 -4.909 17.605 1.00 90.38 86 GLU A CA 1
ATOM 649 C C . GLU A 1 86 ? 3.470 -4.021 17.000 1.00 90.38 86 GLU A C 1
ATOM 651 O O . GLU A 1 86 ? 3.967 -4.308 15.907 1.00 90.38 86 GLU A O 1
ATOM 656 N N . LEU A 1 87 ? 3.919 -2.996 17.732 1.00 89.44 87 LEU A N 1
ATOM 657 C CA . LEU A 1 87 ? 5.033 -2.145 17.312 1.00 89.44 87 LEU A CA 1
ATOM 658 C C . LEU A 1 87 ? 6.337 -2.946 17.177 1.00 89.44 87 LEU A C 1
ATOM 660 O O . LEU A 1 87 ? 7.065 -2.790 16.195 1.00 89.44 87 LEU A O 1
ATOM 664 N N . GLN A 1 88 ? 6.621 -3.833 18.131 1.00 88.81 88 GLN A N 1
ATOM 665 C CA . GLN A 1 88 ? 7.813 -4.678 18.101 1.00 88.81 88 GLN A CA 1
ATOM 666 C C . GLN A 1 88 ? 7.768 -5.693 16.946 1.00 88.81 88 GLN A C 1
ATOM 668 O O . GLN A 1 88 ? 8.774 -5.909 16.268 1.00 88.81 88 GLN A O 1
ATOM 673 N N . ALA A 1 89 ? 6.593 -6.261 16.660 1.00 84.56 89 ALA A N 1
ATOM 674 C CA . ALA A 1 89 ? 6.388 -7.148 15.517 1.00 84.56 89 ALA A CA 1
ATOM 675 C C . ALA A 1 89 ? 6.587 -6.423 14.171 1.00 84.56 89 ALA A C 1
ATOM 677 O O . ALA A 1 89 ? 7.191 -6.981 13.252 1.00 84.56 89 ALA A O 1
ATOM 678 N N . ALA A 1 90 ? 6.131 -5.172 14.056 1.00 81.81 90 ALA A N 1
ATOM 679 C CA . ALA A 1 90 ? 6.328 -4.359 12.857 1.00 81.81 90 ALA A CA 1
ATOM 680 C C . ALA A 1 90 ? 7.816 -4.051 12.602 1.00 81.81 90 ALA A C 1
ATOM 682 O O . ALA A 1 90 ? 8.287 -4.160 11.469 1.00 81.81 90 ALA A O 1
ATOM 683 N N . GLN A 1 91 ? 8.579 -3.748 13.657 1.00 78.50 91 GLN A N 1
ATOM 684 C CA . GLN A 1 91 ? 10.023 -3.498 13.566 1.00 78.50 91 GLN A CA 1
ATOM 685 C C . GLN A 1 91 ? 10.816 -4.751 13.166 1.00 78.50 91 GLN A C 1
ATOM 687 O O . GLN A 1 91 ? 11.747 -4.657 12.368 1.00 78.50 91 GLN A O 1
ATOM 692 N N . GLY A 1 92 ? 10.419 -5.933 13.654 1.00 63.78 92 GLY A N 1
ATOM 693 C CA . GLY A 1 92 ? 11.022 -7.208 13.247 1.00 63.78 92 GLY A CA 1
ATOM 694 C C . GLY A 1 92 ? 10.718 -7.599 11.794 1.00 63.78 92 GLY A C 1
ATOM 695 O O . GLY A 1 92 ? 11.544 -8.228 11.138 1.00 63.78 92 GLY A O 1
ATOM 696 N N . SER A 1 93 ? 9.561 -7.189 11.262 1.00 57.06 93 SER A N 1
ATOM 697 C CA . SER A 1 93 ? 9.156 -7.469 9.878 1.00 57.06 93 SER A CA 1
ATOM 698 C C . SER A 1 93 ? 9.795 -6.533 8.846 1.00 57.06 93 SER A C 1
ATOM 700 O O . SER A 1 93 ? 9.936 -6.929 7.690 1.00 57.06 93 SER A O 1
ATOM 702 N N . ALA A 1 94 ? 10.188 -5.313 9.227 1.00 52.72 94 ALA A N 1
ATOM 703 C CA . ALA A 1 94 ? 10.814 -4.348 8.317 1.00 52.72 94 ALA A CA 1
ATOM 704 C C . ALA A 1 94 ? 12.212 -4.788 7.835 1.00 52.72 94 ALA A C 1
ATOM 706 O O . ALA A 1 94 ? 12.646 -4.398 6.755 1.00 52.72 94 ALA A O 1
ATOM 707 N N . ALA A 1 95 ? 12.899 -5.654 8.590 1.00 45.41 95 ALA A N 1
ATOM 708 C CA . ALA A 1 95 ? 14.166 -6.262 8.172 1.00 45.41 95 ALA A CA 1
ATOM 709 C C . ALA A 1 95 ? 13.994 -7.317 7.057 1.00 45.41 95 ALA A C 1
ATOM 711 O O . ALA A 1 95 ? 14.960 -7.671 6.385 1.00 45.41 95 ALA A O 1
ATOM 712 N N . ALA A 1 96 ? 12.767 -7.797 6.832 1.00 43.34 96 ALA A N 1
ATOM 713 C CA . ALA A 1 96 ? 12.417 -8.741 5.779 1.00 43.34 96 ALA A CA 1
ATOM 714 C C . ALA A 1 96 ? 11.730 -8.024 4.608 1.00 43.34 96 ALA A C 1
ATOM 716 O O . ALA A 1 96 ? 10.668 -8.442 4.144 1.00 43.34 96 ALA A O 1
ATOM 717 N N . ILE A 1 97 ? 12.336 -6.951 4.090 1.00 50.53 97 ILE A N 1
ATOM 718 C CA . ILE A 1 97 ? 12.066 -6.532 2.710 1.00 50.53 97 ILE A CA 1
ATOM 719 C C . ILE A 1 97 ? 12.624 -7.650 1.825 1.00 50.53 97 ILE A C 1
ATOM 721 O O . ILE A 1 97 ? 13.782 -7.640 1.410 1.00 50.53 97 ILE A O 1
ATOM 725 N N . GLN A 1 98 ? 11.803 -8.675 1.594 1.00 47.22 98 GLN A N 1
ATOM 726 C CA . GLN A 1 98 ? 12.027 -9.638 0.532 1.00 47.22 98 GLN A CA 1
ATOM 727 C C . GLN A 1 98 ? 11.942 -8.852 -0.771 1.00 47.22 98 GLN A C 1
ATOM 729 O O . GLN A 1 98 ? 10.858 -8.514 -1.250 1.00 47.22 98 GLN A O 1
ATOM 734 N N . LEU A 1 99 ? 13.108 -8.493 -1.302 1.00 44.94 99 LEU A N 1
ATOM 735 C CA . LEU A 1 99 ? 13.227 -7.983 -2.656 1.00 44.94 99 LEU A CA 1
ATOM 736 C C . LEU A 1 99 ? 12.535 -8.995 -3.586 1.00 44.94 99 LEU A C 1
ATOM 738 O O . LEU A 1 99 ? 12.842 -10.186 -3.509 1.00 44.94 99 LEU A O 1
ATOM 742 N N . PRO A 1 100 ? 11.604 -8.566 -4.453 1.00 45.38 100 PRO A N 1
ATOM 743 C CA . PRO A 1 100 ? 10.764 -9.474 -5.231 1.00 45.38 100 PRO A CA 1
ATOM 744 C C . PRO A 1 100 ? 11.502 -10.224 -6.355 1.00 45.38 100 PRO A C 1
ATOM 746 O O . PRO A 1 100 ? 10.848 -10.828 -7.199 1.00 45.38 100 PRO A O 1
ATOM 749 N N . PHE A 1 101 ? 12.839 -10.219 -6.392 1.00 43.78 101 PHE A N 1
ATOM 750 C CA . PHE A 1 101 ? 13.601 -10.905 -7.431 1.00 43.78 101 PHE A CA 1
ATOM 751 C C . PHE A 1 101 ? 14.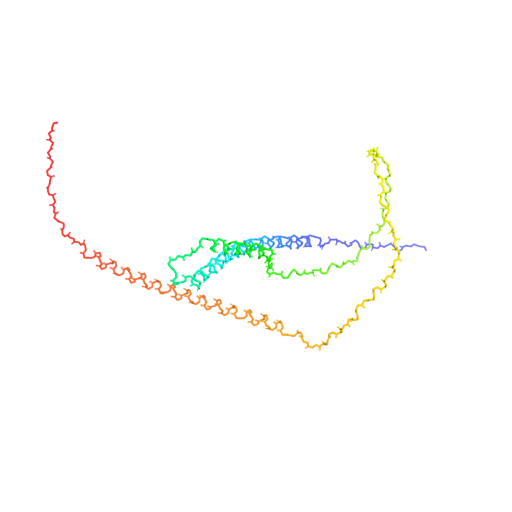811 -11.665 -6.875 1.00 43.78 101 PHE A C 1
ATOM 753 O O . PHE A 1 101 ? 15.610 -11.082 -6.137 1.00 43.78 101 PHE A O 1
ATOM 760 N N . PRO A 1 102 ? 15.008 -12.938 -7.274 1.00 42.25 102 PRO A N 1
ATOM 761 C CA . PRO A 1 102 ? 16.305 -13.579 -7.151 1.00 42.25 102 PRO A CA 1
ATOM 762 C C . PRO A 1 102 ? 17.271 -12.842 -8.080 1.00 42.25 102 PRO A C 1
ATOM 764 O O . PRO A 1 102 ? 17.063 -12.799 -9.291 1.00 42.25 102 PRO A O 1
ATOM 767 N N . VAL A 1 103 ? 18.311 -12.237 -7.510 1.00 55.56 103 VAL A N 1
ATOM 768 C CA . VAL A 1 103 ? 19.443 -11.697 -8.271 1.00 55.56 103 VAL A CA 1
ATOM 769 C C . VAL A 1 103 ? 20.056 -12.863 -9.052 1.00 55.56 103 VAL A C 1
ATOM 771 O O . VAL A 1 103 ? 20.512 -13.821 -8.421 1.00 55.56 103 VAL A O 1
ATOM 774 N N . PRO A 1 104 ? 20.082 -12.839 -10.398 1.00 45.03 104 PRO A N 1
ATOM 775 C CA . PRO A 1 104 ? 20.876 -13.795 -11.147 1.00 45.03 104 PRO A CA 1
ATOM 776 C C . PRO A 1 104 ? 22.341 -13.564 -10.772 1.00 45.03 104 PRO A C 1
ATOM 778 O O . PRO A 1 104 ? 22.925 -12.536 -11.114 1.00 45.03 104 PRO A O 1
ATOM 781 N N . LEU A 1 105 ? 22.922 -14.499 -10.020 1.00 46.09 105 LEU A N 1
ATOM 782 C CA . LEU A 1 105 ? 24.364 -14.585 -9.824 1.00 46.09 105 LEU A CA 1
ATOM 783 C C . LEU A 1 105 ? 24.983 -14.804 -11.206 1.00 46.09 105 LEU A C 1
ATOM 785 O O . LEU A 1 105 ? 24.973 -15.919 -11.727 1.00 46.09 105 LEU A O 1
ATOM 789 N N . LEU A 1 106 ? 25.476 -13.731 -11.827 1.00 39.38 106 LEU A N 1
ATOM 790 C CA . LEU A 1 106 ? 26.359 -13.865 -12.976 1.00 39.38 106 LEU A CA 1
ATOM 791 C C . LEU A 1 106 ? 27.584 -14.671 -12.514 1.00 39.38 106 LEU A C 1
ATOM 793 O O . LEU A 1 106 ? 28.189 -14.306 -11.502 1.00 39.38 106 LEU A O 1
ATOM 797 N N . PRO A 1 107 ? 27.978 -15.741 -13.223 1.00 42.75 107 PRO A N 1
ATOM 798 C CA . PRO A 1 107 ? 29.250 -16.387 -12.964 1.00 42.75 107 PRO A CA 1
ATOM 799 C C . PRO A 1 107 ? 30.357 -15.375 -13.264 1.00 42.75 107 PRO A C 1
ATOM 801 O O . PRO A 1 107 ? 30.599 -15.014 -14.415 1.00 42.75 107 PRO A O 1
ATOM 804 N N . THR A 1 108 ? 31.026 -14.900 -12.215 1.00 44.41 108 THR A N 1
ATOM 805 C CA . THR A 1 108 ? 32.317 -14.233 -12.342 1.00 44.41 108 THR A CA 1
ATOM 806 C C . THR A 1 108 ? 33.303 -15.301 -12.806 1.00 44.41 108 THR A C 1
ATOM 808 O O . THR A 1 108 ? 33.868 -16.033 -11.994 1.00 44.41 108 THR A O 1
ATOM 811 N N . GLY A 1 109 ? 33.441 -15.456 -14.123 1.00 36.38 109 GLY A N 1
ATOM 812 C CA . GLY A 1 109 ? 34.533 -16.204 -14.732 1.00 36.38 109 GLY A CA 1
ATOM 813 C C . GLY A 1 109 ? 35.838 -15.506 -14.377 1.00 36.38 109 GLY A C 1
ATOM 814 O O . GLY A 1 109 ? 36.258 -14.578 -15.061 1.00 36.38 109 GLY A O 1
ATOM 815 N N . GLY A 1 110 ? 36.418 -15.898 -13.247 1.00 45.94 110 GLY A N 1
ATOM 816 C CA . GLY A 1 110 ? 37.764 -15.529 -12.862 1.00 45.94 110 GLY A CA 1
ATOM 817 C C . GLY A 1 110 ? 38.726 -16.443 -13.591 1.00 45.94 110 GLY A C 1
ATOM 818 O O . GLY A 1 110 ? 38.829 -17.596 -13.212 1.00 45.94 110 GLY A O 1
ATOM 819 N N . ASP A 1 111 ? 39.388 -15.909 -14.612 1.00 42.34 111 ASP A N 1
ATOM 820 C CA . ASP A 1 111 ? 40.677 -16.371 -15.124 1.00 42.34 111 ASP A CA 1
ATOM 821 C C . ASP A 1 111 ? 41.285 -15.214 -15.927 1.00 42.34 111 ASP A C 1
ATOM 823 O O . ASP A 1 111 ? 41.064 -15.063 -17.127 1.00 42.34 111 ASP A O 1
ATOM 827 N N . SER A 1 112 ? 42.017 -14.331 -15.251 1.00 40.75 112 SER A N 1
ATOM 828 C CA . SER A 1 112 ? 42.993 -13.444 -15.892 1.00 40.75 112 SER A CA 1
ATOM 829 C C . SER A 1 112 ? 44.086 -13.102 -14.890 1.00 40.75 112 SER A C 1
ATOM 831 O O . SER A 1 112 ? 44.022 -12.147 -14.123 1.00 40.75 112 SER A O 1
ATOM 833 N N . GLN A 1 113 ? 45.073 -13.987 -14.913 1.00 48.38 113 GLN A N 1
ATOM 834 C CA . GLN A 1 113 ? 46.449 -13.827 -14.479 1.00 48.38 113 GLN A CA 1
ATOM 835 C C . GLN A 1 113 ? 47.006 -12.460 -14.920 1.00 48.38 113 GLN A C 1
ATOM 837 O O . GLN A 1 113 ? 47.135 -12.201 -16.115 1.00 48.38 113 GLN A O 1
ATOM 842 N N . ALA A 1 114 ? 47.356 -11.600 -13.963 1.00 39.56 114 ALA A N 1
ATOM 843 C CA . ALA A 1 114 ? 48.137 -10.389 -14.204 1.00 39.56 114 ALA A CA 1
ATOM 844 C C . ALA A 1 114 ? 49.198 -10.238 -13.102 1.00 39.56 114 ALA A C 1
ATOM 846 O O . ALA A 1 114 ? 48.909 -9.834 -11.981 1.00 39.56 114 ALA A O 1
ATOM 847 N N . SER A 1 115 ? 50.392 -10.702 -13.471 1.00 41.94 115 SER A N 1
ATOM 848 C CA . SER A 1 115 ? 51.748 -10.263 -13.111 1.00 41.94 115 SER A CA 1
ATOM 849 C C . SER A 1 115 ? 51.976 -9.340 -11.907 1.00 41.94 115 SER A C 1
ATOM 851 O O . SER A 1 115 ? 51.495 -8.209 -11.869 1.00 41.94 115 SER A O 1
ATOM 853 N N . ASP A 1 116 ? 52.874 -9.826 -11.044 1.00 42.88 116 ASP A N 1
ATOM 854 C CA . ASP A 1 116 ? 53.958 -9.121 -10.351 1.00 42.88 116 ASP A CA 1
ATOM 855 C C . ASP A 1 116 ? 54.157 -7.634 -10.678 1.00 42.88 116 ASP A C 1
ATOM 857 O O . ASP A 1 116 ? 54.506 -7.266 -11.802 1.00 42.88 116 ASP A O 1
ATOM 861 N N . ALA A 1 117 ? 54.101 -6.805 -9.635 1.00 45.75 117 ALA A N 1
ATOM 862 C CA . ALA A 1 117 ? 54.892 -5.585 -9.551 1.00 45.75 117 ALA A CA 1
ATOM 863 C C . ALA A 1 117 ? 55.211 -5.273 -8.081 1.00 45.75 117 ALA A C 1
ATOM 865 O O . ALA A 1 117 ? 54.353 -4.843 -7.311 1.00 45.75 117 ALA A O 1
ATOM 866 N N . HIS A 1 118 ? 56.473 -5.519 -7.725 1.00 47.97 118 HIS A N 1
ATOM 867 C CA . HIS A 1 118 ? 57.184 -4.929 -6.594 1.00 47.97 118 HIS A CA 1
ATOM 868 C C . HIS A 1 118 ? 56.978 -3.408 -6.541 1.00 47.97 118 HIS A C 1
ATOM 870 O O . HIS A 1 118 ? 57.150 -2.732 -7.555 1.00 47.97 118 HIS A O 1
ATOM 876 N N . SER A 1 119 ? 56.760 -2.871 -5.343 1.00 40.06 119 SER A N 1
ATOM 877 C CA . SER A 1 119 ? 57.499 -1.687 -4.903 1.00 40.06 119 SER A CA 1
ATOM 878 C C . SER A 1 119 ? 57.524 -1.654 -3.382 1.00 40.06 119 SER A C 1
ATOM 880 O O . SER A 1 119 ? 56.508 -1.414 -2.734 1.00 40.06 119 SER A O 1
ATOM 882 N N . ASP A 1 120 ? 58.708 -1.932 -2.850 1.00 51.03 120 ASP A N 1
ATOM 883 C CA . ASP A 1 120 ? 59.190 -1.449 -1.565 1.00 51.03 120 ASP A CA 1
ATOM 884 C C . ASP A 1 120 ? 58.953 0.065 -1.446 1.00 51.03 120 ASP A C 1
ATOM 886 O O . ASP A 1 120 ? 59.256 0.807 -2.382 1.00 51.03 120 ASP A O 1
ATOM 890 N N . ASP A 1 121 ? 58.444 0.514 -0.300 1.00 48.06 121 ASP A N 1
ATOM 891 C CA . ASP A 1 121 ? 58.793 1.824 0.250 1.00 48.06 121 ASP A CA 1
ATOM 892 C C . ASP A 1 121 ? 58.688 1.747 1.776 1.00 48.06 121 ASP A C 1
ATOM 894 O O . ASP A 1 121 ? 57.616 1.619 2.375 1.00 48.06 121 ASP A O 1
ATOM 898 N N . GLU A 1 122 ? 59.865 1.710 2.383 1.00 47.66 122 GLU A N 1
ATOM 899 C CA . GLU A 1 122 ? 60.093 1.694 3.813 1.00 47.66 122 GLU A CA 1
ATOM 900 C C . GLU A 1 122 ? 60.123 3.144 4.338 1.00 47.66 122 GLU A C 1
ATOM 902 O O . GLU A 1 122 ? 60.588 4.053 3.658 1.00 47.66 122 GLU A O 1
ATOM 907 N N . HIS A 1 123 ? 59.783 3.290 5.624 1.00 49.25 123 HIS A N 1
ATOM 908 C CA . HIS A 1 123 ? 60.345 4.256 6.581 1.00 49.25 123 HIS A CA 1
ATOM 909 C C . HIS A 1 123 ? 59.609 5.573 6.971 1.00 49.25 123 HIS A C 1
ATOM 911 O O . HIS A 1 123 ? 59.665 6.592 6.294 1.00 49.25 123 HIS A O 1
ATOM 917 N N . LEU A 1 124 ? 59.188 5.554 8.261 1.00 48.72 124 LEU A N 1
ATOM 918 C CA . LEU A 1 124 ? 59.209 6.613 9.307 1.00 48.72 124 LEU A CA 1
ATOM 919 C C . LEU A 1 124 ? 57.953 7.521 9.393 1.00 48.72 124 LEU A C 1
ATOM 921 O O . LEU A 1 124 ? 57.562 8.147 8.426 1.00 48.72 124 LEU A O 1
ATOM 925 N N . MET A 1 125 ? 57.255 7.675 10.530 1.00 53.31 125 MET A N 1
ATOM 926 C CA . MET A 1 125 ? 57.757 7.875 11.895 1.00 53.31 125 MET A CA 1
ATOM 927 C C . MET A 1 125 ? 56.932 7.214 13.010 1.00 53.31 125 MET A C 1
ATOM 929 O O . MET A 1 125 ? 55.718 7.047 12.942 1.00 53.31 125 MET A O 1
ATOM 933 N N . SER A 1 126 ? 57.677 6.913 14.071 1.00 48.47 126 SER A N 1
ATOM 934 C CA . SER A 1 126 ? 57.282 6.420 15.385 1.00 48.47 126 SER A CA 1
ATOM 935 C C . SER A 1 126 ? 57.146 7.582 16.376 1.00 48.47 126 SER A C 1
ATOM 937 O O . SER A 1 126 ? 57.991 8.474 16.352 1.00 48.47 126 SER A O 1
ATOM 939 N N . ALA A 1 127 ? 56.151 7.533 17.271 1.00 44.16 127 ALA A N 1
ATOM 940 C CA . ALA A 1 127 ? 56.252 7.980 18.669 1.00 44.16 127 ALA A CA 1
ATOM 941 C C . ALA A 1 127 ? 54.962 7.636 19.444 1.00 44.16 127 ALA A C 1
ATOM 943 O O . ALA A 1 127 ? 53.883 8.056 19.032 1.00 44.16 127 ALA A O 1
ATOM 944 N N . GLY A 1 128 ? 55.075 6.947 20.592 1.00 35.56 128 GLY A N 1
ATOM 945 C CA . GLY A 1 128 ? 54.053 7.046 21.650 1.00 35.56 128 GLY A CA 1
ATOM 946 C C . GLY A 1 128 ? 53.642 5.790 22.433 1.00 35.56 128 GLY A C 1
ATOM 947 O O . GLY A 1 128 ? 52.462 5.482 22.463 1.00 35.56 128 GLY A O 1
ATOM 948 N N . GLU A 1 129 ? 54.597 5.165 23.130 1.00 37.38 129 GLU A N 1
ATOM 949 C CA . GLU A 1 129 ? 54.453 4.538 24.468 1.00 37.38 129 GLU A CA 1
ATOM 950 C C . GLU A 1 129 ? 53.718 3.189 24.720 1.00 37.38 129 GLU A C 1
ATOM 952 O O . GLU A 1 129 ? 52.850 2.763 23.960 1.00 37.38 129 GLU A O 1
ATOM 957 N N . PRO A 1 130 ? 54.133 2.453 25.787 1.00 56.22 130 PRO A N 1
ATOM 958 C CA . PRO A 1 130 ? 54.040 0.997 25.872 1.00 56.22 130 PRO A CA 1
ATOM 959 C C . PRO A 1 130 ? 52.974 0.498 26.864 1.00 56.22 130 PRO A C 1
ATOM 961 O O . PRO A 1 130 ? 52.732 1.099 27.909 1.00 56.22 130 PRO A O 1
ATOM 964 N N . SER A 1 131 ? 52.410 -0.686 26.607 1.00 44.56 131 SER A N 1
ATOM 965 C CA . SER A 1 131 ? 51.656 -1.437 27.619 1.00 44.56 131 SER A CA 1
ATOM 966 C C . SER A 1 131 ? 52.019 -2.928 27.569 1.00 44.56 131 SER A C 1
ATOM 968 O O . SER A 1 131 ? 52.012 -3.511 26.480 1.00 44.56 131 SER A O 1
ATOM 970 N N . PRO A 1 132 ? 52.394 -3.556 28.701 1.00 55.97 132 PRO A N 1
ATOM 971 C CA . PRO A 1 132 ? 52.890 -4.921 28.713 1.00 55.97 132 PRO A CA 1
ATOM 972 C C . PRO A 1 132 ? 51.765 -5.937 28.938 1.00 55.97 132 PRO A C 1
ATOM 974 O O . PRO A 1 132 ? 50.873 -5.744 29.758 1.00 55.97 132 PRO A O 1
ATOM 977 N N . GLY A 1 133 ? 51.910 -7.098 28.301 1.00 46.75 133 GLY A N 1
ATOM 978 C CA . GLY A 1 133 ? 51.454 -8.358 28.885 1.00 46.75 133 GLY A CA 1
ATOM 979 C C . GLY A 1 133 ? 50.086 -8.865 28.439 1.00 46.75 133 GLY A C 1
ATOM 980 O O . GLY A 1 133 ? 49.116 -8.795 29.180 1.00 46.75 133 GLY A O 1
ATOM 981 N N . ALA A 1 134 ? 50.050 -9.547 27.295 1.00 42.69 134 ALA A N 1
ATOM 982 C CA . ALA A 1 134 ? 49.109 -10.645 27.083 1.00 42.69 134 ALA A CA 1
ATOM 983 C C . ALA A 1 134 ? 49.731 -11.663 26.120 1.00 42.69 134 ALA A C 1
ATOM 985 O O . ALA A 1 134 ? 49.701 -11.513 24.900 1.00 42.69 134 ALA A O 1
ATOM 986 N N . GLY A 1 135 ? 50.353 -12.698 26.687 1.00 42.94 135 GLY A N 1
ATOM 987 C CA . GLY A 1 135 ? 50.879 -13.823 25.927 1.00 42.94 135 GLY A CA 1
ATOM 988 C C . GLY A 1 135 ? 49.744 -14.639 25.314 1.00 42.94 135 GLY A C 1
ATOM 989 O O . GLY A 1 135 ? 49.086 -15.405 26.013 1.00 42.94 135 GLY A O 1
ATOM 990 N N . PHE A 1 136 ? 49.552 -14.527 24.001 1.00 39.97 136 PHE A N 1
ATOM 991 C CA . PHE A 1 136 ? 48.746 -15.479 23.244 1.00 39.97 136 PHE A CA 1
ATOM 992 C C . PHE A 1 136 ? 49.626 -16.636 22.767 1.00 39.97 136 PHE A C 1
ATOM 994 O O . PHE A 1 136 ? 50.389 -16.534 21.805 1.00 39.97 136 PHE A O 1
ATOM 1001 N N . ARG A 1 137 ? 49.503 -17.762 23.475 1.00 41.19 137 ARG A N 1
ATOM 1002 C CA . ARG A 1 137 ? 49.981 -19.077 23.041 1.00 41.19 137 ARG A CA 1
ATOM 1003 C C . ARG A 1 137 ? 49.287 -19.459 21.730 1.00 41.19 137 ARG A C 1
ATOM 1005 O O . ARG A 1 137 ? 48.073 -19.628 21.705 1.00 41.19 137 ARG A O 1
ATOM 1012 N N . ARG A 1 138 ? 50.062 -19.650 20.660 1.00 41.47 138 ARG A N 1
ATOM 1013 C CA . ARG A 1 138 ? 49.622 -20.373 19.457 1.00 41.47 138 ARG A CA 1
ATOM 1014 C C . ARG A 1 138 ? 49.765 -21.874 19.715 1.00 41.47 138 ARG A C 1
ATOM 1016 O O . ARG A 1 138 ? 50.863 -22.336 20.014 1.00 41.47 138 ARG A O 1
ATOM 1023 N N . THR A 1 139 ? 48.679 -22.629 19.596 1.00 57.09 139 THR A N 1
ATOM 1024 C CA . THR A 1 139 ? 48.712 -24.089 19.441 1.00 57.09 139 THR A CA 1
ATOM 1025 C C . THR A 1 139 ? 48.575 -24.428 17.951 1.00 57.09 139 THR A C 1
ATOM 1027 O O . THR A 1 139 ? 47.710 -23.862 17.282 1.00 57.09 139 THR A O 1
ATOM 1030 N N . PRO A 1 140 ? 49.391 -25.336 17.392 1.00 55.78 140 PRO A N 1
ATOM 1031 C CA . PRO A 1 140 ? 49.143 -25.913 16.082 1.00 55.78 140 PRO A CA 1
ATOM 1032 C C . PRO A 1 140 ? 48.378 -27.226 16.282 1.00 55.78 140 PRO A C 1
ATOM 1034 O O . PRO A 1 140 ? 48.961 -28.238 16.662 1.00 55.78 140 PRO A O 1
ATOM 1037 N N . SER A 1 141 ? 47.064 -27.217 16.062 1.00 40.50 141 SER A N 1
ATOM 1038 C CA . SER A 1 141 ? 46.276 -28.451 15.983 1.00 40.50 141 SER A CA 1
ATOM 1039 C C . SER A 1 141 ? 45.699 -28.565 14.583 1.00 40.50 141 SER A C 1
ATOM 1041 O O . SER A 1 141 ? 44.758 -27.863 14.217 1.00 40.50 141 SER A O 1
ATOM 1043 N N . GLY A 1 142 ? 46.331 -29.421 13.783 1.00 48.75 142 GLY A N 1
ATOM 1044 C CA . GLY A 1 142 ? 45.833 -29.814 12.478 1.00 48.75 142 GLY A CA 1
ATOM 1045 C C . GLY A 1 142 ? 44.549 -30.616 12.634 1.00 48.75 142 GLY A C 1
ATOM 1046 O O . GLY A 1 142 ? 44.540 -31.678 13.253 1.00 48.75 142 GLY A O 1
ATOM 1047 N N . HIS A 1 143 ? 43.470 -30.119 12.040 1.00 41.44 143 HIS A N 1
ATOM 1048 C CA . HIS A 1 143 ? 42.281 -30.902 11.741 1.00 41.44 143 HIS A CA 1
ATOM 1049 C C . HIS A 1 143 ? 42.050 -30.841 10.235 1.00 41.44 143 HIS A C 1
ATOM 1051 O O . HIS A 1 143 ? 41.664 -29.819 9.673 1.00 41.44 143 HIS A O 1
ATOM 1057 N N . THR A 1 144 ? 42.333 -31.962 9.580 1.00 51.03 144 THR A N 1
ATOM 1058 C CA . THR A 1 144 ? 41.939 -32.253 8.207 1.00 51.03 144 THR A CA 1
ATOM 1059 C C . THR A 1 144 ? 40.418 -32.375 8.167 1.00 51.03 144 THR A C 1
ATOM 1061 O O . THR A 1 144 ? 39.859 -33.446 8.415 1.00 51.03 144 THR A O 1
ATOM 1064 N N . ILE A 1 145 ? 39.731 -31.266 7.898 1.00 48.75 145 ILE A N 1
ATOM 1065 C CA . ILE A 1 145 ? 38.292 -31.267 7.639 1.00 48.75 145 ILE A CA 1
ATOM 1066 C C . ILE A 1 145 ? 38.096 -31.896 6.259 1.00 48.75 145 ILE A C 1
ATOM 1068 O O . ILE A 1 145 ? 38.330 -31.277 5.224 1.00 48.75 145 ILE A O 1
ATOM 1072 N N . SER A 1 146 ? 37.730 -33.175 6.262 1.00 49.50 146 SER A N 1
ATOM 1073 C CA . SER A 1 146 ? 37.305 -33.882 5.057 1.00 49.50 146 SER A CA 1
ATOM 1074 C C . SER A 1 146 ? 35.995 -33.271 4.544 1.00 49.50 146 SER A C 1
ATOM 1076 O O . SER A 1 146 ? 35.117 -32.970 5.357 1.00 49.50 146 SER A O 1
ATOM 1078 N N . PRO A 1 147 ? 35.821 -33.105 3.223 1.00 54.69 147 PRO A N 1
ATOM 1079 C CA . PRO A 1 147 ? 34.574 -32.605 2.664 1.00 54.69 147 PRO A CA 1
ATOM 1080 C C . PRO A 1 147 ? 33.458 -33.647 2.853 1.00 54.69 147 PRO A C 1
ATOM 1082 O O . PRO A 1 147 ? 33.720 -34.855 2.778 1.00 54.69 147 PRO A O 1
ATOM 1085 N N . PRO A 1 148 ? 32.202 -33.225 3.078 1.00 51.66 148 PRO A N 1
ATOM 1086 C CA . PRO A 1 148 ? 31.085 -34.154 3.122 1.00 51.66 148 PRO A CA 1
ATOM 1087 C C . PRO A 1 148 ? 30.915 -34.815 1.750 1.00 51.66 148 PRO A C 1
ATOM 1089 O O . PRO A 1 148 ? 30.929 -34.159 0.707 1.00 51.66 148 PRO A O 1
ATOM 1092 N N . LYS A 1 149 ? 30.755 -36.142 1.755 1.00 47.44 149 LYS A N 1
ATOM 1093 C CA . LYS A 1 149 ? 30.441 -36.936 0.566 1.00 47.44 149 LYS A CA 1
ATOM 1094 C C . LYS A 1 149 ? 29.131 -36.424 -0.034 1.00 47.44 149 LYS A C 1
ATOM 1096 O O . LYS A 1 149 ? 28.071 -36.580 0.566 1.00 47.44 149 LYS A O 1
ATOM 1101 N N . GLY A 1 150 ? 29.224 -35.818 -1.216 1.00 45.53 150 GLY A N 1
ATOM 1102 C CA . GLY A 1 150 ? 28.077 -35.388 -2.002 1.00 45.53 150 GLY A CA 1
ATOM 1103 C C . GLY A 1 150 ? 27.177 -36.576 -2.323 1.00 45.53 150 GLY A C 1
ATOM 1104 O O . GLY A 1 150 ? 27.559 -37.484 -3.062 1.00 45.53 150 GLY A O 1
ATOM 1105 N N . VAL A 1 151 ? 25.970 -36.561 -1.764 1.00 52.09 151 VAL A N 1
ATOM 1106 C CA . VAL A 1 151 ? 24.875 -37.411 -2.220 1.00 52.09 151 VAL A CA 1
ATOM 1107 C C . VAL A 1 151 ? 24.468 -36.890 -3.592 1.00 52.09 151 VAL A C 1
ATOM 1109 O O . VAL A 1 151 ? 23.960 -35.782 -3.734 1.00 52.09 151 VAL A O 1
ATOM 1112 N N . ARG A 1 152 ? 24.764 -37.690 -4.611 1.00 51.28 152 ARG A N 1
ATOM 1113 C CA . ARG A 1 152 ? 24.409 -37.466 -6.010 1.00 51.28 152 ARG A CA 1
ATOM 1114 C C . ARG A 1 152 ? 22.873 -37.490 -6.132 1.00 51.28 152 ARG A C 1
ATOM 1116 O O . ARG A 1 152 ? 22.296 -38.551 -5.891 1.00 51.28 152 ARG A O 1
ATOM 1123 N N . PRO A 1 153 ? 22.187 -36.382 -6.474 1.00 48.78 153 PRO A N 1
ATOM 1124 C CA . PRO A 1 153 ? 20.750 -36.424 -6.708 1.00 48.78 153 PRO A CA 1
ATOM 1125 C C . PRO A 1 153 ? 20.466 -37.180 -8.011 1.00 48.78 153 PRO A C 1
ATOM 1127 O O . PRO A 1 153 ? 21.154 -37.009 -9.019 1.00 48.78 153 PRO A O 1
ATOM 1130 N N . ALA A 1 154 ? 19.471 -38.063 -7.960 1.00 48.16 154 ALA A N 1
ATOM 1131 C CA . ALA A 1 154 ? 19.016 -38.854 -9.093 1.00 48.16 154 ALA A CA 1
ATOM 1132 C C . ALA A 1 154 ? 18.524 -37.947 -10.245 1.00 48.16 154 ALA A C 1
ATOM 1134 O O . ALA A 1 154 ? 17.865 -36.935 -9.988 1.00 48.16 154 ALA A O 1
ATOM 1135 N N . PRO A 1 155 ? 18.794 -38.295 -11.515 1.00 50.91 155 PRO A N 1
ATOM 1136 C CA . PRO A 1 155 ? 18.274 -37.551 -12.651 1.00 50.91 155 PRO A CA 1
ATOM 1137 C C . PRO A 1 155 ? 16.790 -37.900 -12.817 1.00 50.91 155 PRO A C 1
ATOM 1139 O O . PRO A 1 155 ? 16.463 -39.015 -13.216 1.00 50.91 155 PRO A O 1
ATOM 1142 N N . GLY A 1 156 ? 15.878 -36.979 -12.486 1.00 54.94 156 GLY A N 1
ATOM 1143 C CA . GLY A 1 156 ? 14.463 -37.220 -12.796 1.00 54.94 156 GLY A CA 1
ATOM 1144 C C . GLY A 1 156 ? 13.378 -36.296 -12.241 1.00 54.94 156 GLY A C 1
ATOM 1145 O O . GLY A 1 156 ? 12.233 -36.497 -12.620 1.00 54.94 156 GLY A O 1
ATOM 1146 N N . GLN A 1 157 ? 13.649 -35.304 -11.382 1.00 53.12 157 GLN A N 1
ATOM 1147 C CA . GLN A 1 157 ? 12.556 -34.570 -10.697 1.00 53.12 157 GLN A CA 1
ATOM 1148 C C . GLN A 1 157 ? 12.513 -33.048 -10.915 1.00 53.12 157 GLN A C 1
ATOM 1150 O O . GLN A 1 157 ? 12.000 -32.314 -10.078 1.00 53.12 157 GLN A O 1
ATOM 1155 N N . LEU A 1 158 ? 13.010 -32.555 -12.050 1.00 53.16 158 LEU A N 1
ATOM 1156 C CA . LEU A 1 158 ? 13.037 -31.118 -12.365 1.00 53.16 158 LEU A CA 1
ATOM 1157 C C . LEU A 1 158 ? 12.144 -30.620 -13.537 1.00 53.16 158 LEU A C 1
ATOM 1159 O O . LEU A 1 158 ? 12.577 -29.712 -14.239 1.00 53.16 158 LEU A O 1
ATOM 1163 N N . PRO A 1 159 ? 10.893 -31.102 -13.754 1.00 56.31 159 PRO A N 1
ATOM 1164 C CA . PRO A 1 159 ? 9.950 -30.392 -14.636 1.00 56.31 159 PRO A CA 1
ATOM 1165 C C . PRO A 1 159 ? 8.769 -29.683 -13.940 1.00 56.31 159 PRO A C 1
ATOM 1167 O O . PRO A 1 159 ? 8.078 -28.897 -14.585 1.00 56.31 159 PRO A O 1
ATOM 1170 N N . THR A 1 160 ? 8.503 -29.896 -12.647 1.00 61.22 160 THR A N 1
ATOM 1171 C CA . THR A 1 160 ? 7.248 -29.409 -12.030 1.00 61.22 160 THR A CA 1
ATOM 1172 C C . THR A 1 160 ? 7.236 -27.908 -11.729 1.00 61.22 160 THR A C 1
ATOM 1174 O O . THR A 1 160 ? 6.205 -27.265 -11.914 1.00 61.22 160 THR A O 1
ATOM 1177 N N . LEU A 1 161 ? 8.367 -27.317 -11.326 1.00 66.00 161 LEU A N 1
ATOM 1178 C CA . LEU A 1 161 ? 8.414 -25.895 -10.952 1.00 66.00 161 LEU A CA 1
ATOM 1179 C C . LEU A 1 161 ? 8.184 -24.967 -12.160 1.00 66.00 161 LEU A C 1
ATOM 1181 O O . LEU A 1 161 ? 7.452 -23.985 -12.067 1.00 66.00 161 LEU A O 1
ATOM 1185 N N . PHE A 1 162 ? 8.765 -25.309 -13.313 1.00 74.56 162 PHE A N 1
ATOM 1186 C CA . PHE A 1 162 ? 8.602 -24.532 -14.544 1.00 74.56 162 PHE A CA 1
ATOM 1187 C C . PHE A 1 162 ? 7.168 -24.622 -15.087 1.00 74.56 162 PHE A C 1
ATOM 1189 O O . PHE A 1 162 ? 6.589 -23.617 -15.498 1.00 74.56 162 PHE A O 1
ATOM 1196 N N . GLN A 1 163 ? 6.551 -25.807 -15.008 1.00 80.00 163 GLN A N 1
ATOM 1197 C CA . GLN A 1 163 ? 5.157 -25.993 -15.411 1.00 80.00 163 GLN A CA 1
ATOM 1198 C C . GLN A 1 163 ? 4.180 -25.266 -14.470 1.00 80.00 163 GLN A C 1
ATOM 1200 O O . GLN A 1 163 ? 3.203 -24.679 -14.934 1.00 80.00 163 GLN A O 1
ATOM 1205 N N . GLN A 1 164 ? 4.477 -25.217 -13.168 1.00 81.31 164 GLN A N 1
ATOM 1206 C CA . GLN A 1 164 ? 3.688 -24.450 -12.202 1.00 81.31 164 GLN A CA 1
ATOM 1207 C C . GLN A 1 164 ? 3.786 -22.936 -12.448 1.00 81.31 164 GLN A C 1
ATOM 1209 O O . GLN A 1 164 ? 2.772 -22.238 -12.389 1.00 81.31 164 GLN A O 1
ATOM 1214 N N . GLN A 1 165 ? 4.972 -22.423 -12.790 1.00 83.75 165 GLN A N 1
ATOM 1215 C CA . GLN A 1 165 ? 5.149 -21.003 -13.109 1.00 83.75 165 GLN A CA 1
ATOM 1216 C C . GLN A 1 165 ? 4.382 -20.598 -14.378 1.00 83.75 165 GLN A C 1
ATOM 1218 O O . GLN A 1 165 ? 3.738 -19.547 -14.403 1.00 83.75 165 GLN A O 1
ATOM 1223 N N . GLN A 1 166 ? 4.382 -21.448 -15.410 1.00 84.94 166 GLN A N 1
ATOM 1224 C CA . GLN A 1 166 ? 3.614 -21.195 -16.630 1.00 84.94 166 GLN A CA 1
ATOM 1225 C C . GLN A 1 166 ? 2.101 -21.172 -16.360 1.00 84.94 166 GLN A C 1
ATOM 1227 O O . GLN A 1 166 ? 1.389 -20.308 -16.875 1.00 84.94 166 GLN A O 1
ATOM 1232 N N . GLN A 1 167 ? 1.609 -22.073 -15.505 1.00 85.31 167 GLN A N 1
ATOM 1233 C CA . GLN A 1 167 ? 0.194 -22.112 -15.136 1.00 85.31 167 GLN A CA 1
ATOM 1234 C C . GLN A 1 167 ? -0.227 -20.866 -14.337 1.00 85.31 167 GLN A C 1
ATOM 1236 O O . GLN A 1 167 ? -1.302 -20.313 -14.577 1.00 85.31 167 GLN A O 1
ATOM 1241 N N . GLN A 1 168 ? 0.639 -20.364 -13.450 1.00 85.81 168 GLN A N 1
ATOM 1242 C CA . GLN A 1 168 ? 0.370 -19.141 -12.690 1.00 85.81 168 GLN A CA 1
ATOM 1243 C C . GLN A 1 168 ? 0.286 -17.901 -13.597 1.00 85.81 168 GLN A C 1
ATOM 1245 O O . GLN A 1 168 ? -0.586 -17.052 -13.406 1.00 85.81 168 GLN A O 1
ATOM 1250 N N . GLN A 1 169 ? 1.137 -17.816 -14.625 1.00 85.75 169 GLN A N 1
ATOM 1251 C CA . GLN A 1 169 ? 1.110 -16.703 -15.578 1.00 85.75 169 GLN A CA 1
ATOM 1252 C C . GLN A 1 169 ? -0.179 -16.694 -16.420 1.00 85.75 169 GLN A C 1
ATOM 1254 O O . GLN A 1 169 ? -0.762 -15.635 -16.658 1.00 85.75 169 GLN A O 1
ATOM 1259 N N . GLN A 1 170 ? -0.676 -17.872 -16.807 1.00 87.50 170 GLN A N 1
ATOM 1260 C CA . GLN A 1 170 ? -1.927 -17.994 -17.559 1.00 87.50 170 GLN A CA 1
ATOM 1261 C C . GLN A 1 170 ? -3.146 -17.584 -16.712 1.00 87.50 170 GLN A C 1
ATOM 1263 O O . GLN A 1 170 ? -4.040 -16.891 -17.201 1.00 87.50 170 GLN A O 1
ATOM 1268 N N . GLN A 1 171 ? -3.144 -17.920 -15.419 1.00 88.69 171 GLN A N 1
ATOM 1269 C CA . GLN A 1 171 ? -4.209 -17.530 -14.493 1.00 88.69 171 GLN A CA 1
ATOM 1270 C C . GLN A 1 171 ? -4.225 -16.015 -14.225 1.00 88.69 171 GLN A C 1
ATOM 1272 O O . GLN A 1 171 ? -5.294 -15.406 -14.154 1.00 88.69 171 GLN A O 1
ATOM 1277 N N . GLN A 1 172 ? -3.052 -15.379 -14.151 1.00 87.31 172 GLN A N 1
ATOM 1278 C CA . GLN A 1 172 ? -2.949 -13.930 -13.963 1.00 87.31 172 GLN A CA 1
ATOM 1279 C C . GLN A 1 172 ? -3.464 -13.150 -15.185 1.00 87.31 172 GLN A C 1
ATOM 1281 O O . GLN A 1 172 ? -4.147 -12.137 -15.029 1.00 87.31 172 GLN A O 1
ATOM 1286 N N . MET A 1 173 ? -3.220 -13.656 -16.398 1.00 88.12 173 MET A N 1
ATOM 1287 C CA . MET A 1 173 ? -3.738 -13.048 -17.627 1.00 88.12 173 MET A CA 1
ATOM 1288 C C . MET A 1 173 ? -5.269 -13.147 -17.714 1.00 88.12 173 MET A C 1
ATOM 1290 O O . MET A 1 173 ? -5.935 -12.185 -18.096 1.00 88.12 173 MET A O 1
ATOM 1294 N N . GLN A 1 174 ? -5.841 -14.278 -17.293 1.00 89.25 174 GLN A N 1
ATOM 1295 C CA . GLN A 1 174 ? -7.292 -14.470 -17.280 1.00 89.25 174 GLN A CA 1
ATOM 1296 C C . GLN A 1 174 ? -7.985 -13.566 -16.244 1.00 89.25 174 GLN A C 1
ATOM 1298 O O . GLN A 1 174 ? -9.043 -13.003 -16.528 1.00 89.25 174 GLN A O 1
ATOM 1303 N N . ALA A 1 175 ? -7.356 -13.342 -15.084 1.00 88.25 175 ALA A N 1
ATOM 1304 C CA . ALA A 1 175 ? -7.843 -12.392 -14.082 1.00 88.25 175 ALA A CA 1
ATOM 1305 C C . ALA A 1 175 ? -7.805 -10.934 -14.581 1.00 88.25 175 ALA A C 1
ATOM 1307 O O . ALA A 1 175 ? -8.748 -10.176 -14.345 1.00 88.25 175 ALA A O 1
ATOM 1308 N N . ALA A 1 176 ? -6.753 -10.549 -15.311 1.00 90.06 176 ALA A N 1
ATOM 1309 C CA . ALA A 1 176 ? -6.645 -9.216 -15.902 1.00 90.06 176 ALA A CA 1
ATOM 1310 C C . ALA A 1 176 ? -7.723 -8.970 -16.975 1.00 90.06 176 ALA A C 1
ATOM 1312 O O . ALA A 1 176 ? -8.353 -7.911 -16.987 1.00 90.06 176 ALA A O 1
ATOM 1313 N N . ALA A 1 177 ? -7.996 -9.965 -17.827 1.00 91.62 177 ALA A N 1
ATOM 1314 C CA . ALA A 1 177 ? -9.054 -9.879 -18.834 1.00 91.62 177 ALA A CA 1
ATOM 1315 C C . ALA A 1 177 ? -10.450 -9.729 -18.198 1.00 91.62 177 ALA A C 1
ATOM 1317 O O . ALA A 1 177 ? -11.246 -8.897 -18.638 1.00 91.62 177 ALA A O 1
ATOM 1318 N N . ALA A 1 178 ? -10.729 -10.468 -17.118 1.00 90.75 178 ALA A N 1
ATOM 1319 C CA . ALA A 1 178 ? -11.991 -10.357 -16.387 1.00 90.75 178 ALA A CA 1
ATOM 1320 C C . ALA A 1 178 ? -12.180 -8.964 -15.754 1.00 90.75 178 ALA A C 1
ATOM 1322 O O . ALA A 1 178 ? -13.267 -8.389 -15.840 1.00 90.75 178 ALA A O 1
ATOM 1323 N N . GLN A 1 179 ? -11.120 -8.377 -15.180 1.00 89.88 179 GLN A N 1
ATOM 1324 C CA . GLN A 1 179 ? -11.177 -7.003 -14.661 1.00 89.88 179 GLN A CA 1
ATOM 1325 C C . GLN A 1 179 ? -11.464 -5.976 -15.759 1.00 89.88 179 GLN A C 1
ATOM 1327 O O . GLN A 1 179 ? -12.247 -5.047 -15.545 1.00 89.88 179 GLN A O 1
ATOM 1332 N N . GLN A 1 180 ? -10.859 -6.139 -16.936 1.00 90.50 180 GLN A N 1
ATOM 1333 C CA . GLN A 1 180 ? -11.074 -5.219 -18.050 1.00 90.50 180 GLN A CA 1
ATOM 1334 C C . GLN A 1 180 ? -12.524 -5.272 -18.551 1.00 90.50 180 GLN A C 1
ATOM 1336 O O . GLN A 1 180 ? -13.132 -4.230 -18.810 1.00 90.50 180 GLN A O 1
ATOM 1341 N N . GLN A 1 181 ? -13.112 -6.470 -18.608 1.00 90.75 181 GLN A N 1
ATOM 1342 C CA . GLN A 1 181 ? -14.515 -6.646 -18.977 1.00 90.75 181 GLN A CA 1
ATOM 1343 C C . GLN A 1 181 ? -15.460 -6.009 -17.946 1.00 90.75 181 GLN A C 1
ATOM 1345 O O . GLN A 1 181 ? -16.429 -5.345 -18.320 1.00 90.75 181 GLN A O 1
ATOM 1350 N N . GLN A 1 182 ? -15.145 -6.132 -16.653 1.00 89.94 182 GLN A N 1
ATOM 1351 C CA . GLN A 1 182 ? -15.931 -5.512 -15.585 1.00 89.94 182 GLN A CA 1
ATOM 1352 C C . GLN A 1 182 ? -15.872 -3.977 -15.638 1.00 89.94 182 GLN A C 1
ATOM 1354 O O . GLN A 1 182 ? -16.897 -3.319 -15.448 1.00 89.94 182 GLN A O 1
ATOM 1359 N N . GLN A 1 183 ? -14.711 -3.393 -15.961 1.00 88.75 183 GLN A N 1
ATOM 1360 C CA . GLN A 1 183 ? -14.597 -1.943 -16.163 1.00 88.75 183 GLN A CA 1
ATOM 1361 C C . GLN A 1 183 ? -15.420 -1.455 -17.359 1.00 88.75 183 GLN A C 1
ATOM 1363 O O . GLN A 1 183 ? -16.090 -0.428 -17.244 1.00 88.75 183 GLN A O 1
ATOM 1368 N N . GLN A 1 184 ? -15.432 -2.188 -18.478 1.00 90.88 184 GLN A N 1
ATOM 1369 C CA . GLN A 1 184 ? -16.276 -1.834 -19.626 1.00 90.88 184 GLN A CA 1
ATOM 1370 C C . GLN A 1 184 ? -17.767 -1.872 -19.282 1.00 90.88 184 GLN A C 1
ATOM 1372 O O . GLN A 1 184 ? -18.499 -0.947 -19.638 1.00 90.88 184 GLN A O 1
ATOM 1377 N N . GLN A 1 185 ? -18.214 -2.889 -18.541 1.00 89.56 185 GLN A N 1
ATOM 1378 C CA . GLN A 1 185 ? -19.606 -2.974 -18.095 1.00 89.56 185 GLN A CA 1
ATOM 1379 C C . GLN A 1 185 ? -19.978 -1.836 -17.137 1.00 89.56 185 GLN A C 1
ATOM 1381 O O . GLN A 1 185 ? -21.045 -1.240 -17.286 1.00 89.56 185 GLN A O 1
ATOM 1386 N N . ALA A 1 186 ? -19.089 -1.480 -16.205 1.00 88.94 186 ALA A N 1
ATOM 1387 C CA . ALA A 1 186 ? -19.304 -0.353 -15.301 1.00 88.94 186 ALA A CA 1
ATOM 1388 C C . ALA A 1 186 ? -19.398 0.983 -16.058 1.00 88.94 186 ALA A C 1
ATOM 1390 O O . ALA A 1 186 ? -20.247 1.811 -15.736 1.00 88.94 186 ALA A O 1
ATOM 1391 N N . HIS A 1 187 ? -18.577 1.183 -17.094 1.00 91.06 187 HIS A N 1
ATOM 1392 C CA . HIS A 1 187 ? -18.633 2.390 -17.922 1.00 91.06 187 HIS A CA 1
ATOM 1393 C C . HIS A 1 187 ? -19.929 2.483 -18.734 1.00 91.06 187 HIS A C 1
ATOM 1395 O O . HIS A 1 187 ? -20.551 3.545 -18.783 1.00 91.06 187 HIS A O 1
ATOM 1401 N N . ALA A 1 188 ? -20.376 1.369 -19.321 1.00 91.31 188 ALA A N 1
ATOM 1402 C CA . ALA A 1 188 ? -21.644 1.317 -20.043 1.00 91.31 188 ALA A CA 1
ATOM 1403 C C . ALA A 1 188 ? -22.840 1.590 -19.111 1.00 91.31 188 ALA A C 1
ATOM 1405 O O . ALA A 1 188 ? -23.723 2.378 -19.450 1.00 91.31 188 ALA A O 1
ATOM 1406 N N . ALA A 1 189 ? -22.840 1.003 -17.909 1.00 92.31 189 ALA A N 1
ATOM 1407 C CA . ALA A 1 189 ? -23.877 1.244 -16.908 1.00 92.31 189 ALA A CA 1
ATOM 1408 C C . ALA A 1 189 ? -23.884 2.705 -16.422 1.00 92.31 189 ALA A C 1
ATOM 1410 O O . ALA A 1 189 ? -24.949 3.312 -16.302 1.00 92.31 189 ALA A O 1
ATOM 1411 N N . ALA A 1 190 ? -22.708 3.301 -16.201 1.00 92.06 190 ALA A N 1
ATOM 1412 C CA . ALA A 1 190 ? -22.588 4.701 -15.801 1.00 92.06 190 ALA A CA 1
ATOM 1413 C C . ALA A 1 190 ? -23.117 5.664 -16.878 1.00 92.06 190 ALA A C 1
ATOM 1415 O O . ALA A 1 190 ? -23.804 6.628 -16.543 1.00 92.06 190 ALA A O 1
ATOM 1416 N N . GLN A 1 191 ? -22.869 5.388 -18.165 1.00 90.19 191 GLN A N 1
ATOM 1417 C CA . GLN A 1 191 ? -23.429 6.191 -19.259 1.00 90.19 191 GLN A CA 1
ATOM 1418 C C . GLN A 1 191 ? -24.959 6.122 -19.303 1.00 90.19 191 GLN A C 1
ATOM 1420 O O . GLN A 1 191 ? -25.611 7.153 -19.467 1.00 90.19 191 GLN A O 1
ATOM 1425 N N . GLN A 1 192 ? -25.546 4.936 -19.105 1.00 88.56 192 GLN A N 1
ATOM 1426 C CA . GLN A 1 192 ? -27.005 4.791 -19.046 1.00 88.56 192 GLN A CA 1
ATOM 1427 C C . GLN A 1 192 ? -27.602 5.537 -17.846 1.00 88.56 192 GLN A C 1
ATOM 1429 O O . GLN A 1 192 ? -28.609 6.231 -17.993 1.00 88.56 192 GLN A O 1
ATOM 1434 N N . ALA A 1 193 ? -26.955 5.454 -16.679 1.00 91.88 193 ALA A N 1
ATOM 1435 C CA . ALA A 1 193 ? -27.378 6.177 -15.484 1.00 91.88 193 ALA A CA 1
ATOM 1436 C C . ALA A 1 193 ? -27.303 7.702 -15.675 1.00 91.88 193 ALA A C 1
ATOM 1438 O O . ALA A 1 193 ? -28.229 8.414 -15.285 1.00 91.88 193 ALA A O 1
ATOM 1439 N N . ALA A 1 194 ? -26.248 8.206 -16.322 1.00 92.75 194 ALA A N 1
ATOM 1440 C CA . ALA A 1 194 ? -26.106 9.626 -16.636 1.00 92.75 194 ALA A CA 1
ATOM 1441 C C . ALA A 1 194 ? -27.209 10.118 -17.591 1.00 92.75 194 ALA A C 1
ATOM 1443 O O . ALA A 1 194 ? -27.816 11.161 -17.347 1.00 92.75 194 ALA A O 1
ATOM 1444 N N . MET A 1 195 ? -27.531 9.336 -18.628 1.00 92.50 195 MET A N 1
ATOM 1445 C CA . MET A 1 195 ? -28.619 9.650 -19.563 1.00 92.50 195 MET A CA 1
ATOM 1446 C C . MET A 1 195 ? -29.983 9.699 -18.861 1.00 92.50 195 MET A C 1
ATOM 1448 O O . MET A 1 195 ? -30.770 10.620 -19.079 1.00 92.50 195 MET A O 1
ATOM 1452 N N . HIS A 1 196 ? -30.251 8.744 -17.967 1.00 91.62 196 HIS A N 1
ATOM 1453 C CA . HIS A 1 196 ? -31.492 8.719 -17.194 1.00 91.62 196 HIS A CA 1
ATOM 1454 C C . HIS A 1 196 ? -31.602 9.927 -16.249 1.00 91.62 196 HIS A C 1
ATOM 1456 O O . HIS A 1 196 ? -32.667 10.535 -16.130 1.00 91.62 196 HIS A O 1
ATOM 1462 N N . GLN A 1 197 ? -30.489 10.318 -15.619 1.00 88.88 197 GLN A N 1
ATOM 1463 C CA . GLN A 1 197 ? -30.447 11.487 -14.743 1.00 88.88 197 GLN A CA 1
ATOM 1464 C C . GLN A 1 197 ? -30.722 12.788 -15.518 1.00 88.88 197 GLN A C 1
ATOM 1466 O O . GLN A 1 197 ? -31.442 13.655 -15.022 1.00 88.88 197 GLN A O 1
ATOM 1471 N N . GLN A 1 198 ? -30.228 12.901 -16.756 1.00 89.69 198 GLN A N 1
ATOM 1472 C CA . GLN A 1 198 ? -30.491 14.055 -17.619 1.00 89.69 198 GLN A CA 1
ATOM 1473 C C . GLN A 1 198 ? -31.976 14.175 -17.998 1.00 89.69 198 GLN A C 1
ATOM 1475 O O . GLN A 1 198 ? -32.514 15.284 -18.013 1.00 89.69 198 GLN A O 1
ATOM 1480 N N . LEU A 1 199 ? -32.661 13.052 -18.245 1.00 91.06 199 LEU A N 1
ATOM 1481 C CA . LEU A 1 199 ? -34.098 13.050 -18.539 1.00 91.06 199 LEU A CA 1
ATOM 1482 C C . LEU A 1 199 ? -34.925 13.525 -17.332 1.00 91.06 199 LEU A C 1
ATOM 1484 O O . LEU A 1 199 ? -35.828 14.349 -17.479 1.00 91.06 199 LEU A O 1
ATOM 1488 N N . LEU A 1 200 ? -34.577 13.059 -16.129 1.00 89.44 200 LEU A N 1
ATOM 1489 C CA . LEU A 1 200 ? -35.208 13.500 -14.881 1.00 89.44 200 LEU A CA 1
ATOM 1490 C C . LEU A 1 200 ? -34.988 14.994 -14.613 1.00 89.44 200 LEU A C 1
ATOM 1492 O O . LEU A 1 200 ? -35.931 15.696 -14.245 1.00 89.44 200 LEU A O 1
ATOM 1496 N N . ALA A 1 201 ? -33.772 15.496 -14.843 1.00 88.62 201 ALA A N 1
ATOM 1497 C CA . ALA A 1 201 ? -33.455 16.914 -14.689 1.00 88.62 201 ALA A CA 1
ATOM 1498 C C . ALA A 1 201 ? -34.263 17.795 -15.658 1.00 88.62 201 ALA A C 1
ATOM 1500 O O . ALA A 1 201 ? -34.765 18.850 -15.265 1.00 88.62 201 ALA A O 1
ATOM 1501 N N . GLN A 1 202 ? -34.452 17.343 -16.904 1.00 86.25 202 GLN A N 1
ATOM 1502 C CA . GLN A 1 202 ? -35.268 18.058 -17.888 1.00 86.25 202 GLN A CA 1
ATOM 1503 C C . GLN A 1 202 ? -36.746 18.109 -17.471 1.00 86.25 202 GLN A C 1
ATOM 1505 O O . GLN A 1 202 ? -37.390 19.150 -17.608 1.00 86.25 202 GLN A O 1
ATOM 1510 N N . MET A 1 203 ? -37.269 17.021 -16.895 1.00 82.69 203 MET A N 1
ATOM 1511 C CA . MET A 1 203 ? -38.649 16.984 -16.407 1.00 82.69 203 MET A CA 1
ATOM 1512 C C . MET A 1 203 ? -38.866 17.936 -15.219 1.00 82.69 203 MET A C 1
ATOM 1514 O O . MET A 1 203 ? -39.885 18.619 -15.146 1.00 82.69 203 MET A O 1
ATOM 1518 N N . GLN A 1 204 ? -37.889 18.033 -14.311 1.00 83.31 204 GLN A N 1
ATOM 1519 C CA . GLN A 1 204 ? -37.975 18.910 -13.141 1.00 83.31 204 GLN A CA 1
ATOM 1520 C C . GLN A 1 204 ? -37.940 20.401 -13.519 1.00 83.31 204 GLN A C 1
ATOM 1522 O O . GLN A 1 204 ? -38.634 21.211 -12.903 1.00 83.31 204 GLN A O 1
ATOM 1527 N N . GLN A 1 205 ? -37.193 20.769 -14.565 1.00 77.62 205 GLN A N 1
ATOM 1528 C CA . GLN A 1 205 ? -37.094 22.159 -15.022 1.00 77.62 205 GLN A CA 1
ATOM 1529 C C . GLN A 1 205 ? -38.409 22.675 -15.636 1.00 77.62 205 GLN A C 1
ATOM 1531 O O . GLN A 1 205 ? -38.711 23.863 -15.536 1.00 77.62 205 GLN A O 1
ATOM 1536 N N . GLN A 1 206 ? -39.239 21.792 -16.203 1.00 68.56 206 GLN A N 1
ATOM 1537 C CA . GLN A 1 206 ? -40.537 22.177 -16.768 1.00 68.56 206 GLN A CA 1
ATOM 1538 C C . GLN A 1 206 ? -41.593 22.495 -15.690 1.00 68.56 206 GLN A C 1
ATOM 1540 O O . GLN A 1 206 ? -42.563 23.194 -15.971 1.00 68.56 206 GLN A O 1
ATOM 1545 N N . GLN A 1 207 ? -41.396 22.042 -14.446 1.00 66.50 207 GLN A N 1
ATOM 1546 C CA . GLN A 1 207 ? -42.345 22.267 -13.350 1.00 66.50 207 GLN A CA 1
ATOM 1547 C C . GLN A 1 207 ? -42.078 23.566 -12.557 1.00 66.50 207 GLN A C 1
ATOM 1549 O O . GLN A 1 207 ? -42.918 23.973 -11.759 1.00 66.50 207 GLN A O 1
ATOM 1554 N N . GLN A 1 208 ? -40.948 24.251 -12.787 1.00 60.72 208 GLN A N 1
ATOM 1555 C CA . GLN A 1 208 ? -40.544 25.476 -12.070 1.00 60.72 208 GLN A CA 1
ATOM 1556 C C . GLN A 1 208 ? -40.721 26.780 -12.871 1.00 60.72 208 GLN A C 1
ATOM 1558 O O . GLN A 1 208 ? -39.972 27.727 -12.661 1.00 60.72 208 GLN A O 1
ATOM 1563 N N . GLN A 1 209 ? -41.719 26.900 -13.752 1.00 52.94 209 GLN A N 1
ATOM 1564 C CA . GLN A 1 209 ? -42.157 28.235 -14.193 1.00 52.94 209 GLN A CA 1
ATOM 1565 C C . GLN A 1 209 ? -43.328 28.729 -13.326 1.00 52.94 209 GLN A C 1
ATOM 1567 O O . GLN A 1 209 ? -44.483 28.511 -13.693 1.00 52.94 209 GLN A O 1
ATOM 1572 N N . PRO A 1 210 ? -43.091 29.396 -12.176 1.00 51.59 210 PRO A N 1
ATOM 1573 C CA . PRO A 1 210 ? -44.125 30.198 -11.548 1.00 51.59 210 PRO A CA 1
ATOM 1574 C C . PRO A 1 210 ? -44.341 31.450 -12.405 1.00 51.59 210 PRO A C 1
ATOM 1576 O O . PRO A 1 210 ? -43.399 32.177 -12.723 1.00 51.59 210 PRO A O 1
ATOM 1579 N N . GLY A 1 211 ? -45.593 31.677 -12.805 1.00 56.88 211 GLY A N 1
ATOM 1580 C CA . GLY A 1 211 ? -46.008 32.839 -13.581 1.00 56.88 211 GLY A CA 1
ATOM 1581 C C . GLY A 1 211 ? -45.499 34.142 -12.964 1.00 56.88 211 GLY A C 1
ATOM 1582 O O . GLY A 1 211 ? -45.776 34.443 -11.802 1.00 56.88 211 GLY A O 1
ATOM 1583 N N . GLY A 1 212 ? -44.743 34.900 -13.759 1.00 53.09 212 GLY A N 1
ATOM 1584 C CA . GLY A 1 212 ? -44.201 36.199 -13.387 1.00 53.09 212 GLY A CA 1
ATOM 1585 C C . GLY A 1 212 ? -45.313 37.206 -13.109 1.00 53.09 212 GLY A C 1
ATOM 1586 O O . GLY A 1 212 ? -45.884 37.789 -14.028 1.00 53.09 212 GLY A O 1
ATOM 1587 N N . PHE A 1 213 ? -45.594 37.427 -11.828 1.00 54.94 213 PHE A N 1
ATOM 1588 C CA . PHE A 1 213 ? -46.276 38.623 -11.353 1.00 54.94 213 PHE A CA 1
ATOM 1589 C C . PHE A 1 213 ? -45.300 39.806 -11.427 1.00 54.94 213 PHE A C 1
ATOM 1591 O O . PHE A 1 213 ? -44.225 39.784 -10.830 1.00 54.94 213 PHE A O 1
ATOM 1598 N N . MET A 1 214 ? -45.681 40.828 -12.190 1.00 57.03 214 MET A N 1
ATOM 1599 C CA . MET A 1 214 ? -44.964 42.096 -12.351 1.00 57.03 214 MET A CA 1
ATOM 1600 C C . MET A 1 214 ? -44.962 42.904 -11.041 1.00 57.03 214 MET A C 1
ATOM 1602 O O . MET A 1 214 ? -46.045 43.162 -10.511 1.00 57.03 214 MET A O 1
ATOM 1606 N N . PRO A 1 215 ? -43.817 43.422 -10.562 1.00 54.25 215 PRO A N 1
ATOM 1607 C CA . PRO A 1 215 ? -43.808 44.541 -9.635 1.00 54.25 215 PRO A CA 1
ATOM 1608 C C . PRO A 1 215 ? -43.619 45.851 -10.409 1.00 54.25 215 PRO A C 1
ATOM 1610 O O . PRO A 1 215 ? -42.526 46.185 -10.865 1.00 54.25 215 PRO A O 1
ATOM 1613 N N . GLY A 1 216 ? -44.709 46.607 -10.546 1.00 61.75 216 GLY A N 1
ATOM 1614 C CA . GLY A 1 216 ? -44.631 48.045 -10.780 1.00 61.75 216 GLY A CA 1
ATOM 1615 C C . GLY A 1 216 ? -44.092 48.740 -9.527 1.00 61.75 216 GLY A C 1
ATOM 1616 O O . GLY A 1 216 ? -44.536 48.448 -8.419 1.00 61.75 216 GLY A O 1
ATOM 1617 N N . GLY A 1 217 ? -43.137 49.654 -9.696 1.00 56.03 217 GLY A N 1
ATOM 1618 C CA . GLY A 1 217 ? -42.513 50.371 -8.584 1.00 56.03 217 GLY A CA 1
ATOM 1619 C C . GLY A 1 217 ? -41.745 51.611 -9.035 1.00 56.03 217 GLY A C 1
ATOM 1620 O O . GLY A 1 217 ? -40.538 51.556 -9.222 1.00 56.03 217 GLY A O 1
ATOM 1621 N N . PHE A 1 218 ? -42.502 52.688 -9.256 1.00 60.50 218 PHE A N 1
ATOM 1622 C CA . PHE A 1 218 ? -42.188 54.122 -9.123 1.00 60.50 218 PHE A CA 1
ATOM 1623 C C . PHE A 1 218 ? -40.720 54.595 -8.979 1.00 60.50 218 PHE A C 1
ATOM 1625 O O . PHE A 1 218 ? -40.065 54.263 -7.992 1.00 60.50 218 PHE A O 1
ATOM 1632 N N . PRO A 1 219 ? -40.265 55.550 -9.820 1.00 63.12 219 PRO A N 1
ATOM 1633 C CA . PRO A 1 219 ? -39.141 56.421 -9.495 1.00 63.12 219 PRO A CA 1
ATOM 1634 C C . PRO A 1 219 ? -39.630 57.688 -8.769 1.00 63.12 219 PRO A C 1
ATOM 1636 O O . PRO A 1 219 ? -40.351 58.505 -9.339 1.00 63.12 219 PRO A O 1
ATOM 1639 N N . GLY A 1 220 ? -39.224 57.868 -7.511 1.00 63.03 220 GLY A N 1
ATOM 1640 C CA . GLY A 1 220 ? -39.386 59.119 -6.766 1.00 63.03 220 GLY A CA 1
ATOM 1641 C C . GLY A 1 220 ? -38.024 59.729 -6.448 1.00 63.03 220 GLY A C 1
ATOM 1642 O O . GLY A 1 220 ? -37.373 59.299 -5.501 1.00 63.03 220 GLY A O 1
ATOM 1643 N N . GLN A 1 221 ? -37.595 60.712 -7.244 1.00 60.66 221 GLN A N 1
ATOM 1644 C CA . GLN A 1 221 ? -36.509 61.625 -6.884 1.00 60.66 221 GLN A CA 1
ATOM 1645 C C . GLN A 1 221 ? -37.063 62.730 -5.978 1.00 60.66 221 GLN A C 1
ATOM 1647 O O . GLN A 1 221 ? -38.014 63.408 -6.362 1.00 60.66 221 GLN A O 1
ATOM 1652 N N . PHE A 1 222 ? -36.431 62.955 -4.829 1.00 61.69 222 PHE A N 1
ATOM 1653 C CA . PHE A 1 222 ? -36.483 64.229 -4.118 1.00 61.69 222 PHE A CA 1
ATOM 1654 C C . PHE A 1 222 ? -35.071 64.592 -3.646 1.00 61.69 222 PHE A C 1
ATOM 1656 O O . PHE A 1 222 ? -34.455 63.801 -2.939 1.00 61.69 222 PHE A O 1
ATOM 1663 N N . GLN A 1 223 ? -34.642 65.767 -4.129 1.00 61.06 223 GLN A N 1
ATOM 1664 C CA . GLN A 1 223 ? -33.646 66.743 -3.646 1.00 61.06 223 GLN A CA 1
ATOM 1665 C C . GLN A 1 223 ? -32.366 66.263 -2.960 1.00 61.06 223 GLN A C 1
ATOM 1667 O O . GLN A 1 223 ? -32.435 65.763 -1.820 1.00 61.06 223 GLN A O 1
#